Protein AF-A0A530BSU5-F1 (afdb_monomer_lite)

Secondary structure (DSSP, 8-state):
-PPP--------HHHH-SHHHHHHHHHS-HHHHHHHHHHHHHHTTTTTTHHHHHHHHHHHHHHHHHHHHHHHSS-HHHHHHHHS-HHHHHHHHHHHHHHHHHHHHHHHHHHHHHHHHHH-S-HHHHHHHHHHHHHHHHHHS-HHHHHHHHHHHGGGGHHHHHHHHHS---HHHHHHHHHS-----SHHHHHHHHHHHHHHT-HHHHHHHHHHHHHHHHHTTPPPTTT-HHHHHHHHHHHHHHHHHHHHHHHHHHHHHHHHHIIIIITTT-----SHHHHHHHHHHHHHHHHHHHHHHHHHHHHHHHHHHHHHHHHT-

Radius of gyration: 20.52 Å; chains: 1; bounding box: 75×43×51 Å

Sequence (317 aa):
MLPGDSPRRRTSFLRTLGPGLITGAADDDPSGIATYSQVGAQFGYTLCWTIPFSYPLLVVIQGISAGIGAVTGQGIAQNMRRHYPPWVMRFAVLLLLVANFINIGADLAAMGAALRLLVGGSQFLYAAAFGLLCAGLEIFMAYKRYVTILKWLTLSLFAYVAVVLAVDVPWVAALRGALIPQFALDRDHAMALVAVLGTTISPYLFFWQAGEEVEELHRRHLARLSTHPRTAGAELARIRTDTLFGMAFSHLIALFIIIATAATLHANGTMQIETSAQAAEALRPIAGEFTFAVFAAGIIGTGMLAVPVLAGSAAYA

Foldseek 3Di:
DDDDDDPPPPPPPVNLQDLQQLLLLLLPAQLLLLLLLLCLQAVNLQQLQLLVVCLVVQLVLLLVLLLCLQQVLAFPLVVCVVPHDVVVSVVLLVVLLVVLVVSLQQLLLQLLLLVCVVPNDDSVVSSVVLVVVLVVCLVPPDPVVLVVLLVVLSVLLCLLVVLLVLFPFPVVSNVCSRNPNDDDPDPVSVVSSCSNSCSLNPPLSSRLSSVRSSVVCVVVVHDRCNVPVVCNVVVSVSSSVNNSVSSVSSSVSSSSSSRSSSRQNNVVVNNDDDGQSVSLVSCCVVPHPVSSNSSSSSSNSSSSSNSVSSVVSSVSD

pLDDT: mean 78.94, std 12.53, range [31.97, 92.88]

Structure (mmCIF, N/CA/C/O backbone):
data_AF-A0A530BSU5-F1
#
_entry.id   AF-A0A530BSU5-F1
#
loop_
_atom_site.group_PDB
_atom_site.id
_atom_site.type_symbol
_atom_site.label_atom_id
_atom_site.label_alt_id
_atom_site.label_comp_id
_atom_site.label_asym_id
_atom_site.label_entity_id
_atom_site.label_seq_id
_atom_site.pdbx_PDB_ins_code
_atom_site.Cartn_x
_atom_site.Cartn_y
_atom_site.Cartn_z
_atom_site.occupancy
_atom_site.B_iso_or_equiv
_atom_site.auth_seq_id
_atom_site.auth_comp_id
_atom_site.auth_asym_id
_atom_site.auth_atom_id
_atom_site.pdbx_PDB_model_num
ATOM 1 N N . MET A 1 1 ? 48.751 19.767 -12.628 1.00 35.62 1 MET A N 1
ATOM 2 C CA . MET A 1 1 ? 47.651 20.518 -11.986 1.00 35.62 1 MET A CA 1
ATOM 3 C C . MET A 1 1 ? 46.352 19.806 -12.327 1.00 35.62 1 MET A C 1
ATOM 5 O O . MET A 1 1 ? 46.023 19.713 -13.500 1.00 35.62 1 MET A O 1
ATOM 9 N N . LEU A 1 2 ? 45.708 19.196 -11.330 1.00 34.03 2 LEU A N 1
ATOM 10 C CA . LEU A 1 2 ? 44.446 18.460 -11.471 1.00 34.03 2 LEU A CA 1
ATOM 11 C C . LEU A 1 2 ? 43.291 19.466 -11.642 1.00 34.03 2 LEU A C 1
ATOM 13 O O . LEU A 1 2 ? 43.238 20.416 -10.858 1.00 34.03 2 LEU A O 1
ATOM 17 N N . PRO A 1 3 ? 42.379 19.311 -12.620 1.00 38.75 3 PRO A N 1
ATOM 18 C CA 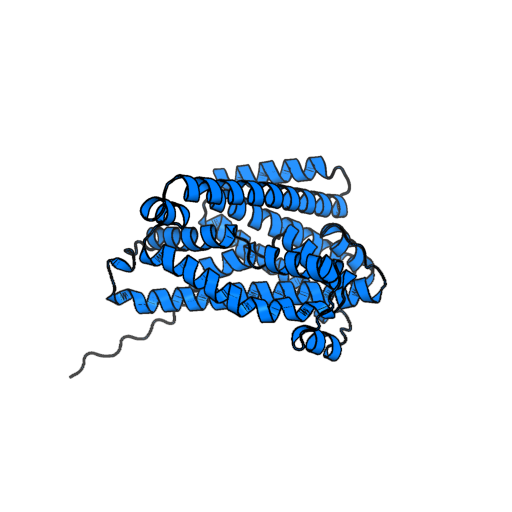. PRO A 1 3 ? 41.189 20.146 -12.692 1.00 38.75 3 PRO A CA 1
ATOM 19 C C . PRO A 1 3 ? 40.208 19.728 -11.594 1.00 38.75 3 PRO A C 1
ATOM 21 O O . PRO A 1 3 ? 39.897 18.549 -11.439 1.00 38.75 3 PRO A O 1
ATOM 24 N N . GLY A 1 4 ? 39.784 20.731 -10.827 1.00 31.97 4 GLY A N 1
ATOM 25 C CA . GLY A 1 4 ? 39.040 20.634 -9.579 1.00 31.97 4 GLY A CA 1
ATOM 26 C C . GLY A 1 4 ? 37.748 19.822 -9.617 1.00 31.97 4 GLY A C 1
ATOM 27 O O . GLY A 1 4 ? 36.977 19.856 -10.578 1.00 31.97 4 GLY A O 1
ATOM 28 N N . ASP A 1 5 ? 37.511 19.163 -8.485 1.00 36.59 5 ASP A N 1
ATOM 29 C CA . ASP A 1 5 ? 36.219 18.656 -8.048 1.00 36.59 5 ASP A CA 1
ATOM 30 C C . ASP A 1 5 ? 35.129 19.714 -8.249 1.00 36.59 5 ASP A C 1
ATOM 32 O O . ASP A 1 5 ? 35.128 20.788 -7.643 1.00 36.59 5 ASP A O 1
ATOM 36 N N . SER A 1 6 ? 34.168 19.390 -9.108 1.00 34.12 6 SER A N 1
ATOM 37 C CA . SER A 1 6 ? 32.930 20.150 -9.227 1.00 34.12 6 SER A CA 1
ATOM 38 C C . SER A 1 6 ? 32.079 19.914 -7.971 1.00 34.12 6 SER A C 1
ATOM 40 O O . SER A 1 6 ? 31.991 18.782 -7.483 1.00 34.12 6 SER A O 1
ATOM 42 N N . PRO A 1 7 ? 31.435 20.953 -7.408 1.00 35.69 7 PRO A N 1
ATOM 43 C CA . PRO A 1 7 ? 30.648 20.798 -6.196 1.00 35.69 7 PRO A CA 1
ATOM 44 C C . PRO A 1 7 ? 29.485 19.848 -6.485 1.00 35.69 7 PRO A C 1
ATOM 46 O O . PRO A 1 7 ? 28.640 20.131 -7.337 1.00 35.69 7 PRO A O 1
ATOM 49 N N . ARG A 1 8 ? 29.443 18.712 -5.773 1.00 38.09 8 ARG A N 1
ATOM 50 C CA . ARG A 1 8 ? 28.315 17.772 -5.766 1.00 38.09 8 ARG A CA 1
ATOM 51 C C . ARG A 1 8 ? 27.039 18.567 -5.506 1.00 38.09 8 ARG A C 1
ATOM 53 O O . ARG A 1 8 ? 26.751 18.943 -4.370 1.00 38.09 8 ARG A O 1
ATOM 60 N N . ARG A 1 9 ? 26.287 18.852 -6.569 1.00 37.53 9 ARG A N 1
ATOM 61 C CA . ARG A 1 9 ? 24.978 19.498 -6.506 1.00 37.53 9 ARG A CA 1
ATOM 62 C C . ARG A 1 9 ? 24.122 18.587 -5.630 1.00 37.53 9 ARG A C 1
ATOM 64 O O . ARG A 1 9 ? 23.734 17.519 -6.089 1.00 37.53 9 ARG A O 1
ATOM 71 N N . ARG A 1 10 ? 23.910 18.953 -4.356 1.00 35.81 10 ARG A N 1
ATOM 72 C CA . ARG A 1 10 ? 22.999 18.252 -3.440 1.00 35.81 10 ARG A CA 1
ATOM 73 C C . ARG A 1 10 ? 21.640 18.220 -4.130 1.00 35.81 10 ARG A C 1
ATOM 75 O O . ARG A 1 10 ? 20.900 19.201 -4.108 1.00 35.81 10 ARG A O 1
ATOM 82 N N . THR A 1 11 ? 21.347 17.132 -4.833 1.00 42.22 11 THR A N 1
ATOM 83 C CA . THR A 1 11 ? 20.023 16.867 -5.374 1.00 42.22 11 THR A CA 1
ATOM 84 C C . THR A 1 11 ? 19.110 16.818 -4.165 1.00 42.22 11 THR A C 1
ATOM 86 O O . THR A 1 11 ? 19.274 15.952 -3.308 1.00 42.22 11 THR A O 1
ATOM 89 N N . SER A 1 12 ? 18.246 17.827 -4.037 1.00 41.97 12 SER A N 1
ATOM 90 C CA . SER A 1 12 ? 17.266 17.913 -2.957 1.00 41.97 12 SER A CA 1
ATOM 91 C C . SER A 1 12 ? 16.593 16.551 -2.807 1.00 41.97 12 SER A C 1
ATOM 93 O O . SER A 1 12 ? 16.083 16.026 -3.792 1.00 41.97 12 SER A O 1
ATOM 95 N N . PHE A 1 13 ? 16.629 15.979 -1.604 1.00 46.53 13 PHE A N 1
ATOM 96 C CA . PHE A 1 13 ? 16.035 14.682 -1.261 1.00 46.53 13 PHE A CA 1
ATOM 97 C C . PHE A 1 13 ? 14.592 14.546 -1.795 1.00 46.53 13 PHE A C 1
ATOM 99 O O . PHE A 1 13 ? 14.196 13.501 -2.299 1.00 46.53 13 PHE A O 1
ATOM 106 N N . LEU A 1 14 ? 13.859 15.664 -1.834 1.00 45.34 14 LEU A N 1
ATOM 107 C CA . LEU A 1 14 ? 12.501 15.795 -2.374 1.00 45.34 14 LEU A CA 1
ATOM 108 C C . LEU A 1 14 ? 12.378 15.618 -3.901 1.00 45.34 14 LEU A C 1
ATOM 110 O O . LEU A 1 14 ? 11.293 15.323 -4.393 1.00 45.34 14 LEU A O 1
ATOM 114 N N . ARG A 1 15 ? 13.458 15.820 -4.669 1.00 48.88 15 ARG A N 1
ATOM 115 C CA . ARG A 1 15 ? 13.510 15.546 -6.121 1.00 48.88 15 ARG A CA 1
ATOM 116 C C . ARG A 1 15 ? 13.849 14.091 -6.436 1.00 48.88 15 ARG A C 1
ATOM 118 O O . ARG A 1 15 ? 13.606 13.661 -7.558 1.00 48.88 15 ARG A O 1
ATOM 125 N N . THR A 1 16 ? 14.430 13.371 -5.480 1.00 52.19 16 THR A N 1
ATOM 126 C CA . THR A 1 16 ? 14.773 11.951 -5.615 1.00 52.19 16 THR A CA 1
ATOM 127 C C . THR A 1 16 ? 13.568 11.052 -5.326 1.00 52.19 16 THR A C 1
ATOM 129 O O . THR A 1 16 ? 13.524 9.947 -5.852 1.00 52.19 16 THR A O 1
ATOM 132 N N . LEU A 1 17 ? 12.598 11.557 -4.550 1.00 57.00 17 LEU A N 1
ATOM 133 C CA . LEU A 1 17 ? 11.324 10.909 -4.226 1.00 57.00 17 LEU A CA 1
ATOM 134 C C . LEU A 1 17 ? 10.308 11.065 -5.369 1.00 57.00 17 LEU A C 1
ATOM 136 O O . LEU A 1 17 ? 9.752 12.156 -5.590 1.00 57.00 17 LEU A O 1
ATOM 140 N N . GLY A 1 18 ? 10.075 9.980 -6.098 1.00 64.88 18 GLY A N 1
ATOM 141 C CA . GLY A 1 18 ? 9.251 9.963 -7.302 1.00 64.88 18 GLY A CA 1
ATOM 142 C C . GLY A 1 18 ? 8.404 8.691 -7.381 1.00 64.88 18 GLY A C 1
ATOM 143 O O . GLY A 1 18 ? 7.494 8.567 -6.561 1.00 64.88 18 GLY A O 1
ATOM 144 N N . PRO A 1 19 ? 8.669 7.790 -8.341 1.00 65.56 19 PRO A N 1
ATOM 145 C CA . PRO A 1 19 ? 7.890 6.570 -8.562 1.00 65.56 19 PRO A CA 1
ATOM 146 C C . PRO A 1 19 ? 7.652 5.723 -7.309 1.00 65.56 19 PRO A C 1
ATOM 148 O O . PRO A 1 19 ? 6.514 5.400 -6.996 1.00 65.56 19 PRO A O 1
ATOM 151 N N . GLY A 1 20 ? 8.698 5.423 -6.534 1.00 64.19 20 GLY A N 1
ATOM 152 C CA . GLY A 1 20 ? 8.600 4.539 -5.370 1.00 64.19 20 GLY A CA 1
ATOM 153 C C . GLY A 1 20 ? 7.693 5.084 -4.267 1.00 64.19 20 GLY A C 1
ATOM 154 O O . GLY A 1 20 ? 6.944 4.323 -3.659 1.00 64.19 20 GLY A O 1
ATOM 155 N N . LEU A 1 21 ? 7.713 6.400 -4.032 1.00 71.06 21 LEU A N 1
ATOM 156 C CA . LEU A 1 21 ? 6.813 7.041 -3.070 1.00 71.06 21 LEU A CA 1
ATOM 157 C C . LEU A 1 21 ? 5.355 7.028 -3.549 1.00 71.06 21 LEU A C 1
ATOM 159 O O . LEU A 1 21 ? 4.460 6.861 -2.729 1.00 71.06 21 LEU A O 1
ATOM 163 N N . ILE A 1 22 ? 5.115 7.217 -4.851 1.00 70.25 22 ILE A N 1
ATOM 164 C CA . ILE A 1 22 ? 3.763 7.172 -5.434 1.00 70.25 22 ILE A CA 1
ATOM 165 C C . ILE A 1 22 ? 3.213 5.747 -5.362 1.00 70.25 22 ILE A C 1
ATOM 167 O O . ILE A 1 22 ? 2.066 5.560 -4.979 1.00 70.25 22 ILE A O 1
ATOM 171 N N . THR A 1 23 ? 4.040 4.751 -5.671 1.00 68.75 23 THR A N 1
ATOM 172 C CA . THR A 1 23 ? 3.667 3.338 -5.579 1.00 68.75 23 THR A CA 1
ATOM 173 C C . THR A 1 23 ? 3.381 2.926 -4.141 1.00 68.75 23 THR A C 1
ATOM 175 O O . THR A 1 23 ? 2.354 2.309 -3.905 1.00 68.75 23 THR A O 1
ATOM 178 N N . GLY A 1 24 ? 4.219 3.315 -3.172 1.00 69.81 24 GLY A N 1
ATOM 179 C CA . GLY A 1 24 ? 3.935 3.051 -1.755 1.00 69.81 24 GLY A CA 1
ATOM 180 C C . GLY A 1 24 ? 2.659 3.754 -1.282 1.00 69.81 24 GLY A C 1
ATOM 181 O O . GLY A 1 24 ? 1.823 3.166 -0.621 1.00 69.81 24 GLY A O 1
ATOM 182 N N . ALA A 1 25 ? 2.445 5.000 -1.694 1.00 68.69 25 ALA A N 1
ATOM 183 C CA . ALA A 1 25 ? 1.202 5.712 -1.414 1.00 68.69 25 ALA A CA 1
ATOM 184 C C . ALA A 1 25 ? -0.054 5.055 -2.010 1.00 68.69 25 ALA A C 1
ATOM 186 O O . ALA A 1 25 ? -1.134 5.192 -1.444 1.00 68.69 25 ALA A O 1
ATOM 187 N N . ALA A 1 26 ? 0.081 4.408 -3.168 1.00 67.56 26 ALA A N 1
ATOM 188 C CA . ALA A 1 26 ? -0.999 3.693 -3.839 1.00 67.56 26 ALA A CA 1
ATOM 189 C C . ALA A 1 26 ? -1.223 2.275 -3.293 1.00 67.56 26 ALA A C 1
ATOM 191 O O . ALA A 1 26 ? -2.216 1.659 -3.666 1.00 67.56 26 ALA A O 1
ATOM 192 N N . ASP A 1 27 ? -0.309 1.760 -2.466 1.00 74.31 27 ASP A N 1
ATOM 193 C CA . ASP A 1 27 ? -0.465 0.499 -1.726 1.00 74.31 27 ASP A CA 1
ATOM 194 C C . ASP A 1 27 ? -1.390 0.676 -0.504 1.00 74.31 27 ASP A C 1
ATOM 196 O O . ASP A 1 27 ? -2.070 -0.254 -0.087 1.00 74.31 27 ASP A O 1
ATOM 200 N N . ASP A 1 28 ? -1.488 1.899 0.034 1.00 75.44 28 ASP A N 1
ATOM 201 C CA . ASP A 1 28 ? -2.425 2.268 1.106 1.00 75.44 28 ASP A CA 1
ATOM 202 C C . ASP A 1 28 ? -3.782 2.751 0.550 1.00 75.44 28 ASP A C 1
ATOM 204 O O . ASP A 1 28 ? -4.300 3.812 0.922 1.00 75.44 28 ASP A O 1
ATOM 208 N N . ASP A 1 29 ? -4.355 1.987 -0.379 1.00 80.31 29 ASP A N 1
ATOM 209 C CA . ASP A 1 29 ? -5.685 2.233 -0.935 1.00 80.31 29 ASP A CA 1
ATOM 210 C C . ASP A 1 29 ? -6.800 1.990 0.114 1.00 80.31 29 ASP A C 1
ATOM 212 O O . ASP A 1 29 ? -6.584 1.355 1.154 1.00 80.31 29 ASP A O 1
ATOM 216 N N . PRO A 1 30 ? -8.027 2.509 -0.091 1.00 81.19 30 PRO A N 1
ATOM 217 C CA . PRO A 1 30 ? -9.140 2.275 0.828 1.00 81.19 30 PRO A CA 1
ATOM 218 C C . PRO A 1 30 ? -9.406 0.797 1.135 1.00 81.19 30 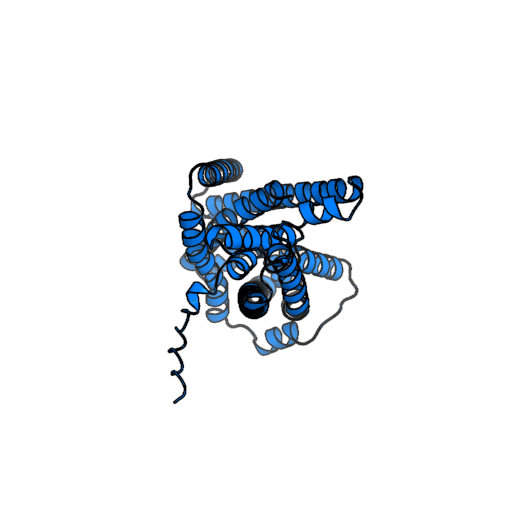PRO A C 1
ATOM 220 O O . PRO A 1 30 ? -9.808 0.480 2.263 1.00 81.19 30 PRO A O 1
ATOM 223 N N . SER A 1 31 ? -9.203 -0.087 0.153 1.00 84.94 31 SER A N 1
ATOM 224 C CA . SER A 1 31 ? -9.330 -1.535 0.318 1.00 84.94 31 SER A CA 1
ATOM 225 C C . SER A 1 31 ? -8.238 -2.121 1.233 1.00 84.94 31 SER A C 1
ATOM 227 O O . SER A 1 31 ? -8.540 -2.917 2.135 1.00 84.94 31 SER A O 1
ATOM 229 N N . GLY A 1 32 ? -6.993 -1.659 1.112 1.00 87.44 32 GLY A N 1
ATOM 230 C CA . GLY A 1 32 ? -5.888 -2.032 1.984 1.00 87.44 32 GLY A CA 1
ATOM 231 C C . GLY A 1 32 ? -6.041 -1.494 3.401 1.00 87.44 32 GLY A C 1
ATOM 232 O O . GLY A 1 32 ? -5.902 -2.246 4.369 1.00 87.44 32 GLY A O 1
ATOM 233 N N . ILE A 1 33 ? -6.473 -0.237 3.546 1.00 86.31 33 ILE A N 1
ATOM 234 C CA . ILE A 1 33 ? -6.825 0.358 4.845 1.00 86.31 33 ILE A CA 1
ATOM 235 C C . ILE A 1 33 ? -7.885 -0.488 5.562 1.00 86.31 33 ILE A C 1
ATOM 237 O O . ILE A 1 33 ? -7.771 -0.717 6.770 1.00 86.31 33 ILE A O 1
ATOM 241 N N . ALA A 1 34 ? -8.911 -0.962 4.845 1.00 87.25 34 ALA A N 1
ATOM 242 C CA . ALA A 1 34 ? -9.930 -1.840 5.417 1.00 87.25 34 ALA A CA 1
ATOM 243 C C . ALA A 1 34 ? -9.316 -3.159 5.911 1.00 87.25 34 ALA A C 1
ATOM 245 O O . ALA A 1 34 ? -9.583 -3.560 7.041 1.00 87.25 34 ALA A O 1
ATOM 246 N N . THR A 1 35 ? -8.442 -3.778 5.117 1.00 90.25 35 THR A N 1
ATOM 247 C CA . THR A 1 35 ? -7.762 -5.037 5.466 1.00 90.25 35 THR A CA 1
ATOM 248 C C . THR A 1 35 ? -6.891 -4.889 6.716 1.00 90.25 35 THR A C 1
ATOM 250 O O . THR A 1 35 ? -7.036 -5.652 7.672 1.00 90.25 35 THR A O 1
ATOM 253 N N . TYR A 1 36 ? -6.035 -3.866 6.773 1.00 91.06 36 TYR A N 1
ATOM 254 C CA . TYR A 1 36 ? -5.195 -3.598 7.945 1.00 91.06 36 TYR A CA 1
ATOM 255 C C . TYR A 1 36 ? -6.034 -3.272 9.191 1.00 91.06 36 TYR A C 1
ATOM 257 O O . TYR A 1 36 ? -5.728 -3.734 10.292 1.00 91.06 36 TYR A O 1
ATOM 265 N N . SER A 1 37 ? -7.134 -2.534 9.021 1.00 88.88 37 SER A N 1
ATOM 266 C CA . SER A 1 37 ? -8.053 -2.204 10.116 1.00 88.88 37 SER A CA 1
ATOM 267 C C . SER A 1 37 ? -8.782 -3.434 10.662 1.00 88.88 37 SER A C 1
ATOM 269 O O . SER A 1 37 ? -8.934 -3.577 11.874 1.00 88.88 37 SER A O 1
ATOM 271 N N . GLN A 1 38 ? -9.213 -4.339 9.781 1.00 89.56 38 GLN A N 1
ATOM 272 C CA . GLN A 1 38 ? -9.831 -5.613 10.153 1.00 89.56 38 GLN A CA 1
ATOM 273 C C . GLN A 1 38 ? -8.870 -6.483 10.951 1.00 89.56 38 GLN A C 1
ATOM 275 O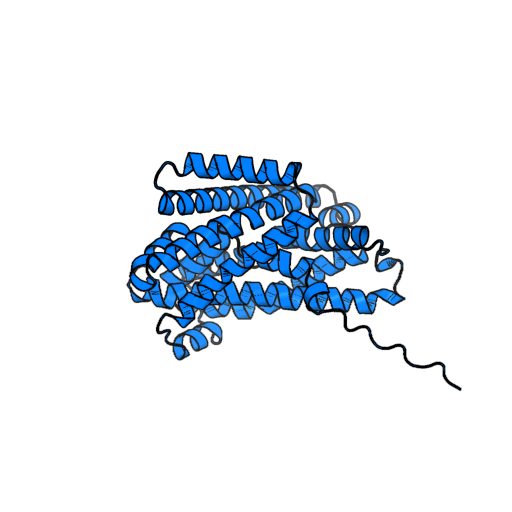 O . GLN A 1 38 ? -9.240 -7.030 11.988 1.00 89.56 38 GLN A O 1
ATOM 280 N N . VAL A 1 39 ? -7.623 -6.566 10.492 1.00 91.19 39 VAL A N 1
ATOM 281 C CA . VAL A 1 39 ? -6.576 -7.351 11.143 1.00 91.19 39 VAL A CA 1
ATOM 282 C C . VAL A 1 39 ? -6.299 -6.831 12.551 1.00 91.19 39 VAL A C 1
ATOM 284 O O . VAL A 1 39 ? -6.299 -7.619 13.496 1.00 91.19 39 VAL A O 1
ATOM 287 N N . GLY A 1 40 ? -6.129 -5.517 12.716 1.00 88.94 40 GLY A N 1
ATOM 288 C CA . GLY A 1 40 ? -5.909 -4.923 14.035 1.00 88.94 40 GLY A CA 1
ATOM 289 C C . GLY A 1 40 ? -7.118 -5.061 14.961 1.00 88.94 40 GLY A C 1
ATOM 290 O O . GLY A 1 40 ? -6.953 -5.342 16.146 1.00 88.94 40 GLY A O 1
ATOM 291 N N . ALA A 1 41 ? -8.339 -4.953 14.436 1.00 88.62 41 ALA A N 1
ATOM 292 C CA . ALA A 1 41 ? -9.556 -5.107 15.228 1.00 88.62 41 ALA A CA 1
ATOM 293 C C . ALA A 1 41 ? -9.835 -6.555 15.666 1.00 88.62 41 ALA A C 1
ATOM 295 O O . ALA A 1 41 ? -10.232 -6.788 16.808 1.00 88.62 41 ALA A O 1
ATOM 296 N N . GLN A 1 42 ? -9.616 -7.538 14.790 1.00 89.88 42 GLN A N 1
ATOM 297 C CA . GLN A 1 42 ? -9.891 -8.951 15.077 1.00 89.88 42 GLN A CA 1
ATOM 298 C C . GLN A 1 42 ? -8.779 -9.602 15.898 1.00 89.88 42 GLN A C 1
ATOM 300 O O . GLN A 1 42 ? -9.051 -10.283 16.885 1.00 89.88 42 GLN A O 1
ATOM 305 N N . PHE A 1 43 ? -7.524 -9.366 15.519 1.00 89.25 43 PHE A N 1
ATOM 306 C CA . PHE A 1 43 ? -6.370 -10.097 16.046 1.00 89.25 43 PHE A CA 1
ATOM 307 C C . PHE A 1 43 ? -5.509 -9.254 16.999 1.00 89.25 43 PHE A C 1
ATOM 309 O O . PHE A 1 43 ? -4.504 -9.737 17.537 1.00 89.25 43 PHE A O 1
ATOM 316 N N . GLY A 1 44 ? -5.875 -7.991 17.229 1.00 88.88 44 GLY A N 1
ATOM 317 C CA . GLY A 1 44 ? -5.100 -7.081 18.060 1.00 88.88 44 GLY A CA 1
ATOM 318 C C . GLY A 1 44 ? -3.681 -6.918 17.512 1.00 88.88 44 GLY A C 1
ATOM 319 O O . GLY A 1 44 ? -3.467 -6.715 16.319 1.00 88.88 44 GLY A O 1
ATOM 320 N N . TYR A 1 45 ? -2.681 -7.059 18.383 1.00 89.62 45 TYR A N 1
ATOM 321 C CA . TYR A 1 45 ? -1.271 -6.923 17.997 1.00 89.62 45 TYR A CA 1
ATOM 322 C C . TYR A 1 45 ? -0.642 -8.200 17.417 1.00 89.62 45 TYR A C 1
ATOM 324 O O . TYR A 1 45 ? 0.517 -8.169 17.008 1.00 89.62 45 TYR A O 1
ATOM 332 N N . THR A 1 46 ? -1.349 -9.334 17.401 1.00 88.69 46 THR A N 1
ATOM 333 C CA . THR A 1 46 ? -0.730 -10.642 17.099 1.00 88.69 46 THR A CA 1
ATOM 334 C C . THR A 1 46 ? -0.264 -10.791 15.652 1.00 88.69 46 THR A C 1
ATOM 336 O O . THR A 1 46 ? 0.697 -11.515 15.412 1.00 88.69 46 THR A O 1
ATOM 339 N N . LEU A 1 47 ? -0.883 -10.084 14.701 1.00 89.06 47 LEU A N 1
ATOM 340 C CA . LEU A 1 47 ? -0.502 -10.094 13.283 1.00 89.06 47 LEU A CA 1
ATOM 341 C C . LEU A 1 47 ? 0.342 -8.881 12.865 1.00 89.06 47 LEU A C 1
ATOM 343 O O . LEU A 1 47 ? 0.723 -8.783 11.699 1.00 89.06 47 LEU A O 1
ATOM 347 N N . CYS A 1 48 ? 0.715 -7.992 13.795 1.00 89.19 48 CYS A N 1
ATOM 348 C CA . CYS A 1 48 ? 1.545 -6.824 13.480 1.00 89.19 48 CYS A CA 1
ATOM 349 C C . CYS A 1 48 ? 2.897 -7.204 12.867 1.00 89.19 48 CYS A C 1
ATOM 351 O O . CYS A 1 48 ? 3.436 -6.426 12.088 1.00 89.19 48 CYS A O 1
ATOM 353 N N . TRP A 1 49 ? 3.448 -8.380 13.192 1.00 91.38 49 TRP A N 1
ATOM 354 C CA . TRP A 1 49 ? 4.741 -8.839 12.675 1.00 91.38 49 TRP A CA 1
ATOM 355 C C . TRP A 1 49 ? 4.738 -9.078 11.167 1.00 91.38 49 TRP A C 1
ATOM 357 O O . TRP A 1 49 ? 5.785 -9.006 10.530 1.00 91.38 49 TRP A O 1
ATOM 367 N N . THR A 1 50 ? 3.576 -9.315 10.565 1.00 91.12 50 THR A N 1
ATOM 368 C CA . THR A 1 50 ? 3.471 -9.580 9.125 1.00 91.12 50 THR A CA 1
ATOM 369 C C . THR A 1 50 ? 3.947 -8.389 8.286 1.00 91.12 50 THR A C 1
ATOM 371 O O . THR A 1 50 ? 4.579 -8.576 7.246 1.00 91.12 50 THR A O 1
ATOM 374 N N . ILE A 1 51 ? 3.752 -7.163 8.779 1.00 91.38 51 ILE A N 1
ATOM 375 C CA . ILE A 1 51 ? 4.186 -5.920 8.136 1.00 91.38 51 ILE A CA 1
ATOM 376 C C . ILE A 1 51 ? 5.727 -5.807 8.097 1.00 91.38 51 ILE A C 1
ATOM 378 O O . ILE A 1 51 ? 6.295 -5.887 7.007 1.00 91.38 51 ILE A O 1
ATOM 382 N N . PRO A 1 52 ? 6.476 -5.717 9.216 1.00 90.38 52 PRO A N 1
ATOM 383 C CA . PRO A 1 52 ? 7.935 -5.604 9.164 1.00 90.38 52 PRO A CA 1
ATOM 384 C C . PRO A 1 52 ? 8.619 -6.815 8.512 1.00 90.38 52 PRO A C 1
ATOM 386 O O . PRO A 1 52 ? 9.688 -6.654 7.925 1.00 90.38 52 PRO A O 1
ATOM 389 N N . PHE A 1 53 ? 8.019 -8.011 8.561 1.00 90.50 53 PHE A N 1
ATOM 390 C CA . PHE A 1 53 ? 8.561 -9.193 7.882 1.00 90.50 53 PHE A CA 1
ATOM 391 C C . PHE A 1 53 ? 8.306 -9.202 6.368 1.00 90.50 53 PHE A C 1
ATOM 393 O O . PHE A 1 53 ? 9.135 -9.724 5.622 1.00 90.50 53 PHE A O 1
ATOM 400 N N . SER A 1 54 ? 7.200 -8.625 5.891 1.00 90.56 54 SER A N 1
ATOM 401 C CA . SER A 1 54 ? 6.925 -8.490 4.453 1.00 90.56 54 SER A CA 1
ATOM 402 C C . SER A 1 54 ? 7.669 -7.316 3.811 1.00 90.56 54 SER A C 1
ATOM 404 O O . SER A 1 54 ? 7.890 -7.328 2.602 1.00 90.56 54 SER A O 1
ATOM 406 N N . TYR A 1 55 ? 8.135 -6.341 4.597 1.00 91.19 55 TYR A N 1
ATOM 407 C CA . TYR A 1 55 ? 8.843 -5.163 4.090 1.00 91.19 55 TYR A CA 1
ATOM 408 C C . TYR A 1 55 ? 10.065 -5.486 3.201 1.00 91.19 55 TYR A C 1
ATOM 410 O O . TYR A 1 55 ? 10.127 -4.981 2.076 1.00 91.19 55 TYR A O 1
ATOM 418 N N . PRO A 1 56 ? 11.025 -6.350 3.604 1.00 91.38 56 PRO A N 1
ATOM 419 C CA . PRO A 1 56 ? 12.149 -6.705 2.738 1.00 91.38 56 PRO A CA 1
ATOM 420 C C . PRO A 1 56 ? 11.698 -7.357 1.429 1.00 91.38 56 PRO A C 1
ATOM 422 O O . PRO A 1 56 ? 12.291 -7.108 0.380 1.00 91.38 56 PRO A O 1
ATOM 425 N N . LEU A 1 57 ? 10.641 -8.173 1.485 1.00 90.38 57 LEU A N 1
ATOM 426 C CA . LEU A 1 57 ? 10.083 -8.843 0.317 1.00 90.38 57 LEU A CA 1
ATOM 427 C C . LEU A 1 57 ? 9.488 -7.822 -0.659 1.00 90.38 57 LEU A C 1
ATOM 429 O O . LEU A 1 57 ? 9.815 -7.865 -1.846 1.00 90.38 57 LEU A O 1
ATOM 433 N N . LEU A 1 58 ? 8.707 -6.860 -0.158 1.00 89.25 58 LEU A N 1
ATOM 434 C CA . LEU A 1 58 ? 8.141 -5.794 -0.980 1.00 89.25 58 LEU A CA 1
ATOM 435 C C . LEU A 1 58 ? 9.243 -4.938 -1.617 1.00 89.25 58 LEU A C 1
ATOM 437 O O . LEU A 1 58 ? 9.247 -4.752 -2.832 1.00 89.25 58 LEU A O 1
ATOM 441 N N . VAL A 1 59 ? 10.235 -4.487 -0.840 1.00 90.38 59 VAL A N 1
ATOM 442 C CA . VAL A 1 59 ? 11.357 -3.681 -1.358 1.00 90.38 59 VAL A CA 1
ATOM 443 C C . VAL A 1 59 ? 12.111 -4.410 -2.470 1.00 90.38 59 VAL A C 1
ATOM 445 O O . VAL A 1 59 ? 12.472 -3.797 -3.477 1.00 90.38 59 VAL A O 1
ATOM 448 N N . VAL A 1 60 ? 12.351 -5.713 -2.312 1.00 91.25 60 VAL A N 1
ATOM 449 C CA . VAL A 1 60 ? 13.046 -6.516 -3.325 1.00 91.25 60 VAL A CA 1
ATOM 450 C C . VAL A 1 60 ? 12.199 -6.654 -4.586 1.00 91.25 60 VAL A C 1
ATOM 452 O O . VAL A 1 60 ? 12.703 -6.384 -5.675 1.00 91.25 60 VAL A O 1
ATOM 455 N N . ILE A 1 61 ? 10.923 -7.027 -4.464 1.00 90.81 61 ILE A N 1
ATOM 456 C CA . ILE A 1 61 ? 10.039 -7.224 -5.622 1.00 90.81 61 ILE A CA 1
ATOM 457 C C . ILE A 1 61 ? 9.840 -5.912 -6.388 1.00 90.81 61 ILE A C 1
ATOM 459 O O . ILE A 1 61 ? 9.948 -5.885 -7.618 1.00 90.81 61 ILE A O 1
ATOM 463 N N . GLN A 1 62 ? 9.621 -4.808 -5.676 1.00 89.56 62 GLN A N 1
ATOM 464 C CA . GLN A 1 62 ? 9.450 -3.493 -6.288 1.00 89.56 62 GLN A CA 1
ATOM 465 C C . GLN A 1 62 ? 10.755 -2.986 -6.900 1.00 89.56 62 GLN A C 1
ATOM 467 O O . GLN A 1 62 ? 10.754 -2.460 -8.010 1.00 89.56 62 GLN A O 1
ATOM 472 N N . GLY A 1 63 ? 11.893 -3.227 -6.243 1.00 88.94 63 GLY A N 1
ATOM 473 C CA . GLY A 1 63 ? 13.209 -2.890 -6.780 1.00 88.94 63 GLY A CA 1
ATOM 474 C C . GLY A 1 63 ? 13.534 -3.660 -8.063 1.00 88.94 63 GLY A C 1
ATOM 475 O O . GLY A 1 63 ? 14.094 -3.087 -8.999 1.00 88.94 63 GLY A O 1
ATOM 476 N N . ILE A 1 64 ? 13.148 -4.937 -8.141 1.00 91.06 64 ILE A N 1
ATOM 477 C CA . ILE A 1 64 ? 13.275 -5.751 -9.359 1.00 91.06 64 ILE A CA 1
ATOM 478 C C . ILE A 1 64 ? 12.349 -5.216 -10.456 1.00 91.06 64 ILE A C 1
ATOM 480 O O . ILE A 1 64 ? 12.807 -5.014 -11.579 1.00 91.06 64 ILE A O 1
ATOM 484 N N . SER A 1 65 ? 11.084 -4.935 -10.136 1.00 90.25 65 SER A N 1
ATOM 485 C CA . SER A 1 65 ? 10.094 -4.415 -11.093 1.00 90.25 65 SER A CA 1
ATOM 486 C C . SER A 1 65 ? 10.530 -3.072 -11.686 1.00 90.25 65 SER A C 1
ATOM 488 O O . SER A 1 65 ? 10.573 -2.908 -12.908 1.00 90.25 65 SER A O 1
ATOM 490 N N . ALA A 1 66 ? 10.977 -2.151 -10.830 1.00 87.25 66 ALA A N 1
ATOM 491 C CA . ALA A 1 66 ? 11.555 -0.870 -11.222 1.00 87.25 66 ALA A CA 1
ATOM 492 C C . ALA A 1 66 ? 12.813 -1.050 -12.090 1.00 87.25 66 ALA A C 1
ATOM 494 O O . ALA A 1 66 ? 12.980 -0.396 -13.121 1.00 87.25 66 ALA A O 1
ATOM 495 N N . GLY A 1 67 ? 13.691 -1.985 -11.709 1.00 87.25 67 GLY A N 1
ATOM 496 C CA . GLY A 1 67 ? 14.893 -2.327 -12.465 1.00 87.25 67 GLY A CA 1
ATOM 497 C C . GLY A 1 67 ? 14.585 -2.858 -13.867 1.00 87.25 67 GLY A C 1
ATOM 498 O O . GLY A 1 67 ? 15.237 -2.449 -14.827 1.00 87.25 67 GLY A O 1
ATOM 499 N N . ILE A 1 68 ? 13.568 -3.714 -14.014 1.00 88.81 68 ILE A N 1
ATOM 500 C CA . ILE A 1 68 ? 13.108 -4.209 -15.319 1.00 88.81 68 ILE A CA 1
ATOM 501 C C . ILE A 1 68 ? 12.659 -3.033 -16.191 1.00 88.81 68 ILE A C 1
ATOM 503 O O . ILE A 1 68 ? 13.147 -2.908 -17.318 1.00 88.81 68 ILE A O 1
ATOM 507 N N . GLY A 1 69 ? 11.805 -2.148 -15.667 1.00 86.69 69 GLY A N 1
ATOM 508 C CA . GLY A 1 69 ? 11.343 -0.952 -16.379 1.00 86.69 69 GLY A CA 1
ATOM 509 C C . GLY A 1 69 ? 12.503 -0.068 -16.841 1.00 86.69 69 GLY A C 1
ATOM 510 O O . GLY A 1 69 ? 12.643 0.225 -18.031 1.00 86.69 69 GLY A O 1
ATOM 511 N N . ALA A 1 70 ? 13.418 0.259 -15.928 1.00 85.81 70 ALA A N 1
ATOM 512 C CA . ALA A 1 70 ? 14.519 1.174 -16.205 1.00 85.81 70 ALA A CA 1
ATOM 513 C C . ALA A 1 70 ? 15.603 0.588 -17.143 1.00 85.81 70 ALA A C 1
ATOM 515 O O . ALA A 1 70 ? 16.222 1.305 -17.940 1.00 85.81 70 ALA A O 1
ATOM 516 N N . VAL A 1 71 ? 15.862 -0.723 -17.076 1.00 86.94 71 VAL A N 1
ATOM 517 C CA . VAL A 1 71 ? 16.876 -1.387 -17.917 1.00 86.94 71 VAL A CA 1
ATOM 518 C C . VAL A 1 71 ? 16.346 -1.673 -19.315 1.00 86.94 71 VAL A C 1
ATOM 520 O O . VAL A 1 71 ? 17.045 -1.425 -20.307 1.00 86.94 71 VAL A O 1
ATOM 523 N N . THR A 1 72 ? 15.123 -2.191 -19.407 1.00 84.94 72 THR A N 1
ATOM 524 C CA . THR A 1 72 ? 14.531 -2.611 -20.684 1.00 84.94 72 THR A CA 1
ATOM 525 C C . THR A 1 72 ? 13.886 -1.448 -21.437 1.00 84.94 72 THR A C 1
ATOM 527 O O . THR A 1 72 ? 13.805 -1.496 -22.668 1.00 84.94 72 THR A O 1
ATOM 530 N N . GLY A 1 73 ? 13.481 -0.391 -20.723 1.00 83.25 73 GLY A N 1
ATOM 531 C CA . GLY A 1 73 ? 12.662 0.697 -21.256 1.00 83.25 73 GLY A CA 1
ATOM 532 C C . GLY A 1 73 ? 11.233 0.254 -21.573 1.00 83.25 73 GLY A C 1
ATOM 533 O O . GLY A 1 73 ? 10.590 0.862 -22.423 1.00 83.25 73 GLY A O 1
ATOM 534 N N . GLN A 1 74 ? 10.774 -0.850 -20.974 1.00 86.06 74 GLN A N 1
ATOM 535 C CA . GLN A 1 74 ? 9.480 -1.472 -21.240 1.00 86.06 74 GLN A CA 1
ATOM 536 C C . GLN A 1 74 ? 8.831 -1.991 -19.957 1.00 86.06 74 GLN A C 1
ATOM 538 O O . GLN A 1 74 ? 9.521 -2.465 -19.055 1.00 86.06 74 GLN A O 1
ATOM 543 N N . GLY A 1 75 ? 7.498 -1.950 -19.902 1.00 86.25 75 GLY A N 1
ATOM 544 C CA . GLY A 1 75 ? 6.724 -2.518 -18.797 1.00 86.25 75 GLY A CA 1
ATOM 545 C C . GLY A 1 75 ? 6.814 -4.049 -18.722 1.00 86.25 75 GLY A C 1
ATOM 546 O O . GLY A 1 75 ? 7.333 -4.718 -19.626 1.00 86.25 75 GLY A O 1
ATOM 547 N N . ILE A 1 76 ? 6.285 -4.627 -17.640 1.00 86.62 76 ILE A N 1
ATOM 548 C CA . ILE A 1 76 ? 6.348 -6.078 -17.388 1.00 86.62 76 ILE A CA 1
ATOM 549 C C . ILE A 1 76 ? 5.633 -6.870 -18.487 1.00 86.62 76 ILE A C 1
ATOM 551 O O . ILE A 1 76 ? 6.224 -7.799 -19.036 1.00 86.62 76 ILE A O 1
ATOM 555 N N . ALA A 1 77 ? 4.416 -6.483 -18.882 1.00 85.31 77 ALA A N 1
ATOM 556 C CA . ALA A 1 77 ? 3.657 -7.207 -19.905 1.00 85.31 77 ALA A CA 1
ATOM 557 C C . ALA A 1 77 ? 4.375 -7.245 -21.263 1.00 85.31 77 ALA A C 1
ATOM 559 O O . ALA A 1 77 ? 4.451 -8.286 -21.922 1.00 85.31 77 ALA A O 1
ATOM 560 N N . GLN A 1 78 ? 4.986 -6.128 -21.661 1.00 85.56 78 GLN A N 1
ATOM 561 C CA . GLN A 1 78 ? 5.727 -6.043 -22.915 1.00 85.56 78 GLN A CA 1
ATOM 562 C C . GLN A 1 78 ? 6.997 -6.909 -22.889 1.00 85.56 78 GLN A C 1
ATOM 564 O O . GLN A 1 78 ? 7.323 -7.565 -23.883 1.00 85.56 78 GLN A O 1
ATOM 569 N N . ASN A 1 79 ? 7.676 -6.982 -21.740 1.00 87.75 79 ASN A N 1
ATOM 570 C CA . ASN A 1 79 ? 8.783 -7.914 -21.535 1.00 87.75 79 ASN A CA 1
ATOM 571 C C . ASN A 1 79 ? 8.317 -9.376 -21.534 1.00 87.75 79 ASN A C 1
ATOM 573 O O . ASN A 1 79 ? 8.992 -10.222 -22.127 1.00 87.75 79 ASN A O 1
ATOM 577 N N . MET A 1 80 ? 7.154 -9.677 -20.947 1.00 87.50 80 MET A N 1
ATOM 578 C CA . MET A 1 80 ? 6.568 -11.018 -20.981 1.00 87.50 80 MET A CA 1
ATOM 579 C C . MET A 1 80 ? 6.258 -11.453 -22.411 1.00 87.50 80 MET A C 1
ATOM 581 O O . MET A 1 80 ? 6.635 -12.551 -22.805 1.00 87.50 80 MET A O 1
ATOM 585 N N . ARG A 1 81 ? 5.672 -10.571 -23.229 1.00 87.75 81 ARG A N 1
ATOM 586 C CA . ARG A 1 81 ? 5.393 -10.832 -24.650 1.00 87.75 81 ARG A CA 1
ATOM 587 C C . ARG A 1 81 ? 6.634 -11.235 -25.451 1.00 87.75 81 ARG A C 1
ATOM 589 O O . ARG A 1 81 ? 6.516 -11.954 -26.438 1.00 87.75 81 ARG A O 1
ATOM 596 N N . ARG A 1 82 ? 7.810 -10.725 -25.074 1.00 87.94 82 ARG A N 1
ATOM 597 C CA . ARG A 1 82 ? 9.081 -10.997 -25.764 1.00 87.94 82 ARG A CA 1
ATOM 598 C C . ARG A 1 82 ? 9.703 -12.338 -25.387 1.00 87.94 82 ARG A C 1
ATOM 600 O O . ARG A 1 82 ? 10.365 -12.931 -26.230 1.00 87.94 82 ARG A O 1
ATOM 607 N N . HIS A 1 83 ? 9.518 -12.786 -24.147 1.00 90.00 83 HIS A N 1
ATOM 608 C CA . HIS A 1 83 ? 10.232 -13.946 -23.598 1.00 90.00 83 HIS A CA 1
ATOM 609 C C . HIS A 1 83 ? 9.333 -15.163 -23.348 1.00 90.00 83 HIS A C 1
ATOM 611 O O . HIS A 1 83 ? 9.842 -16.270 -23.201 1.00 90.00 83 HIS A O 1
ATOM 617 N N . TYR A 1 84 ? 8.013 -14.978 -23.316 1.00 91.06 84 TYR A N 1
ATOM 618 C CA . TYR A 1 84 ? 7.040 -16.023 -23.015 1.00 91.06 84 TYR A CA 1
ATOM 619 C C . TYR A 1 84 ? 6.020 -16.185 -24.142 1.00 91.06 84 TYR A C 1
ATOM 621 O O . TYR A 1 84 ? 5.748 -15.241 -24.890 1.00 91.06 84 TYR A O 1
ATOM 629 N N . PRO A 1 85 ? 5.407 -17.376 -24.263 1.00 92.88 85 PRO A N 1
ATOM 630 C CA . PRO A 1 85 ? 4.328 -17.578 -25.210 1.00 92.88 85 PRO A CA 1
ATOM 631 C C . PRO A 1 85 ? 3.124 -16.676 -24.872 1.00 92.88 85 PRO A C 1
ATOM 633 O O . PRO A 1 85 ? 2.836 -16.419 -23.698 1.00 92.88 85 PRO A O 1
ATOM 636 N N . PRO A 1 86 ? 2.368 -16.219 -25.887 1.00 88.50 86 PRO A N 1
ATOM 637 C CA . PRO A 1 86 ? 1.340 -15.189 -25.726 1.00 88.50 86 PRO A CA 1
ATOM 638 C C . PRO A 1 86 ? 0.193 -15.588 -24.787 1.00 88.50 86 PRO A C 1
ATOM 640 O O . PRO A 1 86 ? -0.483 -14.709 -24.259 1.00 88.50 86 PRO A O 1
ATOM 643 N N . TRP A 1 87 ? -0.035 -16.884 -24.554 1.00 91.25 87 TRP A N 1
ATOM 644 C CA . TRP A 1 87 ? -1.069 -17.353 -23.628 1.00 91.25 87 TRP A CA 1
ATOM 645 C C . TRP A 1 87 ? -0.731 -17.053 -22.159 1.00 91.25 87 TRP A C 1
ATOM 647 O O . TRP A 1 87 ? -1.631 -16.678 -21.416 1.00 91.25 87 TRP A O 1
ATOM 657 N N . VAL A 1 88 ? 0.547 -17.129 -21.757 1.00 90.81 88 VAL A N 1
ATOM 658 C CA . VAL A 1 88 ? 0.989 -16.817 -20.381 1.00 90.81 88 VAL A CA 1
ATOM 659 C C . VAL A 1 88 ? 0.778 -15.338 -20.090 1.00 90.81 88 VAL A C 1
ATOM 661 O O . VAL A 1 88 ? 0.218 -14.976 -19.061 1.00 90.81 88 VAL A O 1
ATOM 664 N N . MET A 1 89 ? 1.178 -14.483 -21.036 1.00 88.81 89 MET A N 1
ATOM 665 C CA . MET A 1 89 ? 0.961 -13.041 -20.949 1.00 88.81 89 MET A CA 1
ATOM 666 C C . MET A 1 89 ? -0.535 -12.719 -20.844 1.00 88.81 89 MET A C 1
ATOM 668 O O . MET A 1 89 ? -0.938 -12.028 -19.919 1.00 88.81 89 MET A O 1
ATOM 672 N N . ARG A 1 90 ? -1.371 -13.257 -21.745 1.00 89.75 90 ARG A N 1
ATOM 673 C CA . ARG A 1 90 ? -2.826 -13.015 -21.724 1.00 89.75 90 ARG A CA 1
ATOM 674 C C . ARG A 1 90 ? -3.472 -13.471 -20.419 1.00 89.75 90 ARG A C 1
ATOM 676 O O . ARG A 1 90 ? -4.338 -12.774 -19.910 1.00 89.75 90 ARG A O 1
ATOM 683 N N . PHE A 1 91 ? -3.050 -14.615 -19.884 1.00 91.56 91 PHE A N 1
ATOM 684 C CA . PHE A 1 91 ? -3.552 -15.118 -18.610 1.00 91.56 91 PHE A CA 1
ATOM 685 C C . PHE A 1 91 ? -3.172 -14.197 -17.442 1.00 91.56 91 PHE A C 1
ATOM 687 O O . PHE A 1 91 ? -4.037 -13.836 -16.650 1.00 91.56 91 PHE A O 1
ATOM 694 N N . ALA A 1 92 ? -1.914 -13.753 -17.372 1.00 88.62 92 ALA A N 1
ATOM 695 C CA . ALA A 1 92 ? -1.461 -12.817 -16.343 1.00 88.62 92 ALA A CA 1
ATOM 696 C C . ALA A 1 92 ? -2.184 -11.461 -16.423 1.00 88.62 92 ALA A C 1
ATOM 698 O O . ALA A 1 92 ? -2.628 -10.945 -15.401 1.00 88.62 92 ALA A O 1
ATOM 699 N N . VAL A 1 93 ? -2.360 -10.918 -17.634 1.00 88.50 93 VAL A N 1
ATOM 700 C CA . VAL A 1 93 ? -3.100 -9.664 -17.860 1.00 88.50 93 VAL A CA 1
ATOM 701 C C . VAL A 1 93 ? -4.577 -9.818 -17.490 1.00 88.50 93 VAL A C 1
ATOM 703 O O . VAL A 1 93 ? -5.141 -8.928 -16.865 1.00 88.50 93 VAL A O 1
ATOM 706 N N . LEU A 1 94 ? -5.207 -10.956 -17.807 1.00 91.06 94 LEU A N 1
ATOM 707 C CA . LEU A 1 94 ? -6.592 -11.220 -17.412 1.00 91.06 94 LEU A CA 1
ATOM 708 C C . LEU A 1 94 ? -6.749 -11.262 -15.886 1.00 91.06 94 LEU A C 1
ATOM 710 O O . LEU A 1 94 ? -7.677 -10.654 -15.359 1.00 91.06 94 LEU A O 1
ATOM 714 N N . LEU A 1 95 ? -5.844 -11.948 -15.179 1.00 89.69 95 LEU A N 1
ATOM 715 C CA . LEU A 1 95 ? -5.849 -11.986 -13.713 1.00 89.69 95 LEU A CA 1
ATOM 716 C C . LEU A 1 95 ? -5.680 -10.589 -13.112 1.00 89.69 95 LEU A C 1
ATOM 718 O O . LEU A 1 95 ? -6.424 -10.228 -12.202 1.00 89.69 95 LEU A O 1
ATOM 722 N N . LEU A 1 96 ? -4.745 -9.803 -13.650 1.00 88.25 96 LEU A N 1
ATOM 723 C CA . LEU A 1 96 ? -4.534 -8.416 -13.244 1.00 88.25 96 LEU A CA 1
ATOM 724 C C . LEU A 1 96 ? -5.801 -7.577 -13.449 1.00 88.25 96 LEU A C 1
ATOM 726 O O . LEU A 1 96 ? -6.206 -6.848 -12.552 1.00 88.25 96 LEU A O 1
ATOM 730 N N . L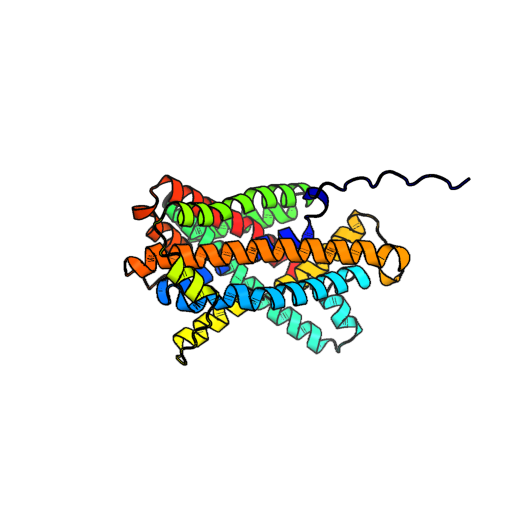EU A 1 97 ? -6.453 -7.707 -14.605 1.00 88.62 97 LEU A N 1
ATOM 731 C CA . LEU A 1 97 ? -7.648 -6.935 -14.937 1.00 88.62 97 LEU A CA 1
ATOM 732 C C . LEU A 1 97 ? -8.819 -7.273 -14.006 1.00 88.62 97 LEU A C 1
ATOM 734 O O . LEU A 1 97 ? -9.512 -6.369 -13.547 1.00 88.62 97 LEU A O 1
ATOM 738 N N . VAL A 1 98 ? -9.013 -8.556 -13.686 1.00 91.06 98 VAL A N 1
ATOM 739 C CA . VAL A 1 98 ? -10.035 -8.990 -12.720 1.00 91.06 98 VAL A CA 1
ATOM 740 C C . VAL A 1 98 ? -9.730 -8.451 -11.321 1.00 91.06 98 VAL A C 1
ATOM 742 O O . VAL A 1 98 ? -10.628 -7.906 -10.682 1.00 91.06 98 VAL A O 1
ATOM 745 N N . ALA A 1 99 ? -8.481 -8.553 -10.859 1.00 88.12 99 ALA A N 1
ATOM 746 C CA . ALA A 1 99 ? -8.077 -8.039 -9.550 1.00 88.12 99 ALA A CA 1
ATOM 747 C C . ALA A 1 99 ? -8.266 -6.516 -9.453 1.00 88.12 99 ALA A C 1
ATOM 749 O O . ALA A 1 99 ? -8.908 -6.035 -8.522 1.00 88.12 99 ALA A O 1
ATOM 750 N N . ASN A 1 100 ? -7.808 -5.761 -10.456 1.00 88.56 100 ASN A N 1
ATOM 751 C CA . ASN A 1 100 ? -7.952 -4.306 -10.483 1.00 88.56 100 ASN A CA 1
ATOM 752 C C . ASN A 1 100 ? -9.419 -3.880 -10.547 1.00 88.56 100 ASN A C 1
ATOM 754 O O . ASN A 1 100 ? -9.799 -2.917 -9.891 1.00 88.56 100 ASN A O 1
ATOM 758 N N . PHE A 1 101 ? -10.260 -4.596 -11.298 1.00 89.94 101 PHE A N 1
ATOM 759 C CA . PHE A 1 101 ? -11.694 -4.313 -11.345 1.00 89.94 101 PHE A CA 1
ATOM 760 C C . PHE A 1 101 ? -12.349 -4.458 -9.964 1.00 89.94 101 PHE A C 1
ATOM 762 O O . PHE A 1 101 ? -13.144 -3.606 -9.566 1.00 89.94 101 PHE A O 1
ATOM 769 N N . ILE A 1 102 ? -11.989 -5.509 -9.221 1.00 90.25 102 ILE A N 1
ATOM 770 C CA . ILE A 1 102 ? -12.482 -5.733 -7.857 1.00 90.25 102 ILE A CA 1
ATOM 771 C C . ILE A 1 102 ? -11.976 -4.630 -6.915 1.00 90.25 102 ILE A C 1
ATOM 773 O O . ILE A 1 102 ? -12.791 -4.054 -6.195 1.00 90.25 102 ILE A O 1
ATOM 777 N N . ASN A 1 103 ? -10.684 -4.286 -6.964 1.00 87.81 103 ASN A N 1
ATOM 778 C CA . ASN A 1 103 ? -10.103 -3.242 -6.110 1.00 87.81 103 ASN A CA 1
ATOM 779 C C . ASN A 1 103 ? -10.716 -1.864 -6.385 1.00 87.81 103 ASN A C 1
ATOM 781 O O . ASN A 1 103 ? -11.157 -1.202 -5.453 1.00 87.81 103 ASN A O 1
ATOM 785 N N . ILE A 1 104 ? -10.866 -1.469 -7.655 1.00 88.06 104 ILE A N 1
ATOM 786 C CA . ILE A 1 104 ? -11.530 -0.206 -8.021 1.00 88.06 104 ILE A CA 1
ATOM 787 C C . ILE A 1 104 ? -12.965 -0.178 -7.477 1.00 88.06 104 ILE A C 1
ATOM 789 O O . ILE A 1 104 ? -13.414 0.839 -6.950 1.00 88.06 104 ILE A O 1
ATOM 793 N N . GLY A 1 105 ? -13.697 -1.292 -7.580 1.00 89.12 105 GLY A N 1
ATOM 794 C CA . GLY A 1 105 ? -15.042 -1.406 -7.018 1.00 89.12 105 GLY A CA 1
ATOM 795 C C . GLY A 1 105 ? -15.065 -1.236 -5.496 1.00 89.12 105 GLY A C 1
ATOM 796 O O . GLY A 1 105 ? -15.903 -0.494 -4.977 1.00 89.12 105 GLY A O 1
ATOM 797 N N . ALA A 1 106 ? -14.138 -1.889 -4.790 1.00 88.12 106 ALA A N 1
ATOM 798 C CA . ALA A 1 106 ? -13.995 -1.789 -3.340 1.00 88.12 106 ALA A CA 1
ATOM 799 C C . ALA A 1 106 ? -13.637 -0.361 -2.898 1.00 88.12 106 ALA A C 1
ATOM 801 O O . ALA A 1 106 ? -14.268 0.174 -1.983 1.00 88.12 106 ALA A O 1
ATOM 802 N N . ASP A 1 107 ? -12.710 0.288 -3.600 1.00 88.38 107 ASP A N 1
ATOM 803 C CA . ASP A 1 107 ? -12.286 1.657 -3.323 1.00 88.38 107 ASP A CA 1
ATOM 804 C C . ASP A 1 107 ? -13.424 2.652 -3.526 1.00 88.38 107 ASP A C 1
ATOM 806 O O . ASP A 1 107 ? -13.736 3.431 -2.625 1.00 88.38 107 ASP A O 1
ATOM 810 N N . LEU A 1 108 ? -14.125 2.588 -4.662 1.00 89.25 108 LEU A N 1
ATOM 811 C CA . LEU A 1 108 ? -15.273 3.460 -4.924 1.00 89.25 108 LEU A CA 1
ATOM 812 C C . LEU A 1 108 ? -16.391 3.254 -3.893 1.00 89.25 108 LEU A C 1
ATOM 814 O O . LEU A 1 108 ? -17.016 4.225 -3.451 1.00 89.25 108 LEU A O 1
ATOM 818 N N . ALA A 1 109 ? -16.633 2.008 -3.476 1.00 88.06 109 ALA A N 1
ATOM 819 C CA . ALA A 1 109 ? -17.606 1.699 -2.434 1.00 88.06 109 ALA A CA 1
ATOM 820 C C . ALA A 1 109 ? -17.194 2.283 -1.073 1.00 88.06 109 ALA A C 1
ATOM 822 O O . ALA A 1 109 ? -18.049 2.846 -0.381 1.00 88.06 109 ALA A O 1
ATOM 823 N N . ALA A 1 110 ? -15.909 2.197 -0.715 1.00 86.38 110 ALA A N 1
ATOM 824 C CA . ALA A 1 110 ? -15.349 2.762 0.510 1.00 86.38 110 ALA A CA 1
ATOM 825 C C . ALA A 1 110 ? -15.394 4.298 0.513 1.00 86.38 110 ALA A C 1
ATOM 827 O O . ALA A 1 110 ? -15.834 4.897 1.494 1.00 86.38 110 ALA A O 1
ATOM 828 N N . MET A 1 111 ? -15.040 4.942 -0.603 1.00 87.50 111 MET A N 1
ATOM 829 C CA . MET A 1 111 ? -15.148 6.395 -0.777 1.00 87.50 111 MET A CA 1
ATOM 830 C C . MET A 1 111 ? -16.601 6.869 -0.654 1.00 87.50 111 MET A C 1
ATOM 832 O O . MET A 1 111 ? -16.891 7.849 0.035 1.00 87.50 111 MET A O 1
ATOM 836 N N . GLY A 1 112 ? -17.537 6.154 -1.287 1.00 87.62 112 GLY A N 1
ATOM 837 C CA . GLY A 1 112 ? -18.965 6.448 -1.184 1.00 87.62 112 GLY A CA 1
ATOM 838 C C . GLY A 1 112 ? -19.501 6.281 0.241 1.00 87.62 112 GLY A C 1
ATOM 839 O O . GLY A 1 112 ? -20.324 7.084 0.684 1.00 87.62 112 GLY A O 1
ATOM 840 N N . ALA A 1 113 ? -19.022 5.272 0.976 1.00 86.44 113 ALA A N 1
ATOM 841 C CA . ALA A 1 113 ? -19.379 5.054 2.376 1.00 86.44 113 ALA A CA 1
ATOM 842 C C . ALA A 1 113 ? -18.818 6.162 3.281 1.00 86.44 113 ALA A C 1
ATOM 844 O O . ALA A 1 113 ? -19.556 6.708 4.098 1.00 86.44 113 ALA A O 1
ATOM 845 N N . ALA A 1 114 ? -17.559 6.557 3.081 1.00 85.31 114 ALA A N 1
ATOM 846 C CA . ALA A 1 114 ? -16.930 7.661 3.802 1.00 85.31 114 ALA A CA 1
ATOM 847 C C . ALA A 1 114 ? -17.662 8.996 3.570 1.00 85.31 114 ALA A C 1
ATOM 849 O O . ALA A 1 114 ? -17.897 9.744 4.517 1.00 85.31 114 ALA A O 1
ATOM 850 N N . LEU A 1 115 ? -18.098 9.284 2.337 1.00 85.81 115 LEU A N 1
ATOM 851 C CA . LEU A 1 115 ? -18.861 10.504 2.056 1.00 85.81 115 LEU A CA 1
ATOM 852 C C . LEU A 1 115 ? -20.274 10.461 2.658 1.00 85.81 115 LEU A C 1
ATOM 854 O O . LEU A 1 115 ? -20.731 11.455 3.225 1.00 85.81 115 LEU A O 1
ATOM 858 N N . ARG A 1 116 ? -20.946 9.304 2.598 1.00 87.06 116 ARG A N 1
ATOM 859 C CA . ARG A 1 116 ? -22.245 9.095 3.258 1.00 87.06 116 ARG A CA 1
ATOM 860 C C . ARG A 1 116 ? -22.155 9.325 4.766 1.00 87.06 116 ARG A C 1
ATOM 862 O O . ARG A 1 116 ? -23.081 9.873 5.352 1.00 87.06 116 ARG A O 1
ATOM 869 N N . LEU A 1 117 ? -21.055 8.914 5.382 1.00 82.75 117 LEU A N 1
ATOM 870 C CA . LEU A 1 117 ? -20.788 9.122 6.801 1.00 82.75 117 LEU A CA 1
ATOM 871 C C . LEU A 1 117 ? -20.621 10.608 7.177 1.00 82.75 117 LEU A C 1
ATOM 873 O O . LEU A 1 117 ? -20.938 10.985 8.303 1.00 82.75 117 LEU A O 1
ATOM 877 N N . LEU A 1 118 ? -20.177 11.456 6.243 1.00 81.06 118 LEU A N 1
ATOM 878 C CA . LEU A 1 118 ? -20.002 12.896 6.462 1.00 81.06 118 LEU A CA 1
ATOM 879 C C . LEU A 1 118 ? -21.265 13.721 6.193 1.00 81.06 118 LEU A C 1
ATOM 881 O O . LEU A 1 118 ? -21.575 14.633 6.953 1.00 81.06 118 LEU A O 1
ATOM 885 N N . VAL A 1 119 ? -21.965 13.443 5.090 1.00 84.25 119 VAL A N 1
ATOM 886 C CA . VAL A 1 119 ? -23.039 14.317 4.568 1.00 84.25 119 VAL A CA 1
ATOM 887 C C . VAL A 1 119 ? -24.411 13.621 4.576 1.00 84.25 119 VAL A C 1
ATOM 889 O O . VAL A 1 119 ? -25.434 14.239 4.287 1.00 84.25 119 VAL A O 1
ATOM 892 N N . GLY A 1 120 ? -24.474 12.340 4.947 1.00 81.19 120 GLY A N 1
ATOM 893 C CA . GLY A 1 120 ? -25.662 11.504 4.757 1.00 81.19 120 GLY A CA 1
ATOM 894 C C . GLY A 1 120 ? -25.854 11.120 3.287 1.00 81.19 120 GLY A C 1
ATOM 895 O O . GLY A 1 120 ? -24.975 11.345 2.467 1.00 81.19 120 GLY A O 1
ATOM 896 N N . GLY A 1 121 ? -26.996 10.520 2.933 1.00 87.12 121 GLY A N 1
ATOM 897 C CA . GLY A 1 121 ? -27.365 10.238 1.534 1.00 87.12 121 GLY A CA 1
ATOM 898 C C . GLY A 1 121 ? -27.045 8.826 1.017 1.00 87.12 121 GLY A C 1
ATOM 899 O O . GLY A 1 121 ? -26.889 7.876 1.786 1.00 87.12 121 GLY A O 1
ATOM 900 N N . SER A 1 122 ? -27.020 8.674 -0.314 1.00 87.12 122 SER A N 1
ATOM 901 C CA . SER A 1 122 ? -26.883 7.375 -0.995 1.00 87.12 122 SER A CA 1
ATOM 902 C C . SER A 1 122 ? -25.433 7.062 -1.360 1.00 87.12 122 SER A C 1
ATOM 904 O O . SER A 1 122 ? -24.841 7.718 -2.216 1.00 87.12 122 SER A O 1
ATOM 906 N N . GLN A 1 123 ? -24.898 5.989 -0.773 1.00 85.44 123 GLN A N 1
ATOM 907 C CA . GLN A 1 123 ? -23.548 5.483 -1.047 1.00 85.44 123 GLN A CA 1
ATOM 908 C C . GLN A 1 123 ? -23.323 5.172 -2.533 1.00 85.44 123 GLN A C 1
ATOM 910 O O . GLN A 1 123 ? -22.272 5.508 -3.070 1.00 85.44 123 GLN A O 1
ATOM 915 N N . PHE A 1 124 ? -24.306 4.567 -3.210 1.00 86.94 124 PHE A N 1
ATOM 916 C CA . PHE A 1 124 ? -24.184 4.201 -4.625 1.00 86.94 124 PHE A CA 1
ATOM 917 C C . PHE A 1 124 ? -24.055 5.426 -5.532 1.00 86.94 124 PHE A C 1
ATOM 919 O O . PHE A 1 124 ? -23.281 5.406 -6.486 1.00 86.94 124 PHE A O 1
ATOM 926 N N . LEU A 1 125 ? -24.779 6.507 -5.215 1.00 88.69 125 LEU A N 1
ATOM 927 C CA . LEU A 1 125 ? -24.701 7.751 -5.979 1.00 88.69 125 LEU A CA 1
ATOM 928 C C . LEU A 1 125 ? -23.314 8.385 -5.836 1.00 88.69 125 LEU A C 1
ATOM 930 O O . LEU A 1 125 ? -22.738 8.836 -6.821 1.00 88.69 125 LEU A O 1
ATOM 934 N N . TYR A 1 126 ? -22.764 8.379 -4.620 1.00 88.81 126 TYR A N 1
ATOM 935 C CA . TYR A 1 126 ? -21.425 8.898 -4.361 1.00 88.81 126 TYR A CA 1
ATOM 936 C C . TYR A 1 126 ? -20.338 8.054 -5.015 1.00 88.81 126 TYR A C 1
ATOM 938 O O . TYR A 1 126 ? -19.460 8.618 -5.658 1.00 88.81 126 TYR A O 1
ATOM 946 N N . ALA A 1 127 ? -20.421 6.725 -4.931 1.00 87.12 127 ALA A N 1
ATOM 947 C CA . ALA A 1 127 ? -19.489 5.832 -5.616 1.00 87.12 127 ALA A CA 1
ATOM 948 C C . ALA A 1 127 ? -19.501 6.065 -7.139 1.00 87.12 127 ALA A C 1
ATOM 950 O O . ALA A 1 127 ? -18.444 6.205 -7.752 1.00 87.12 127 ALA A O 1
ATOM 951 N N . ALA A 1 128 ? -20.688 6.198 -7.746 1.00 88.69 128 ALA A N 1
ATOM 952 C CA . ALA A 1 128 ? -20.820 6.513 -9.169 1.00 88.69 128 ALA A CA 1
ATOM 953 C C . ALA A 1 128 ? -20.261 7.905 -9.517 1.00 88.69 128 ALA A C 1
ATOM 955 O O . ALA A 1 128 ? -19.559 8.057 -10.516 1.00 88.69 128 ALA A O 1
ATOM 956 N N . ALA A 1 129 ? -20.530 8.914 -8.683 1.00 88.75 129 ALA A N 1
ATOM 957 C CA . ALA A 1 129 ? -20.002 10.264 -8.865 1.00 88.75 129 ALA A CA 1
ATOM 958 C C . ALA A 1 129 ? -18.470 10.296 -8.772 1.00 88.75 129 ALA A C 1
ATOM 960 O O . ALA A 1 129 ? -17.827 10.929 -9.608 1.00 88.75 129 ALA A O 1
ATOM 961 N N . PHE A 1 130 ? -17.881 9.582 -7.808 1.00 87.38 130 PHE A N 1
ATOM 962 C CA . PHE A 1 130 ? -16.432 9.439 -7.695 1.00 87.38 130 PHE A CA 1
ATOM 963 C C . PHE A 1 130 ? -15.839 8.689 -8.885 1.00 87.38 130 PHE A C 1
ATOM 965 O O . PHE A 1 130 ? -14.830 9.137 -9.414 1.00 87.38 130 PHE A O 1
ATOM 972 N N . GLY A 1 131 ? -16.489 7.630 -9.375 1.00 85.56 131 GLY A N 1
ATOM 973 C CA . GLY A 1 131 ? -16.051 6.926 -10.583 1.00 85.56 131 GLY A CA 1
ATOM 974 C C . GLY A 1 131 ? -16.010 7.840 -11.812 1.00 85.56 131 GLY A C 1
ATOM 975 O O . GLY A 1 131 ? -15.005 7.887 -12.519 1.00 85.56 131 GLY A O 1
ATOM 976 N N . LEU A 1 132 ? -17.065 8.634 -12.030 1.00 86.62 132 LEU A N 1
ATOM 977 C CA . LEU A 1 132 ? -17.114 9.626 -13.112 1.00 86.62 132 LEU A CA 1
ATOM 978 C C . LEU A 1 132 ? -16.070 10.734 -12.933 1.00 86.62 132 LEU A C 1
ATOM 980 O O . LEU A 1 132 ? -15.451 11.160 -13.907 1.00 86.62 132 LEU A O 1
ATOM 984 N N . LEU A 1 133 ? -15.863 11.196 -11.699 1.00 85.69 133 LEU A N 1
ATOM 985 C CA . LEU A 1 133 ? -14.866 12.212 -11.382 1.00 85.69 133 LEU A CA 1
ATOM 986 C C . LEU A 1 133 ? -13.446 11.695 -11.630 1.00 85.69 133 LEU A C 1
ATOM 988 O O . LEU A 1 133 ? -12.664 12.394 -12.265 1.00 85.69 133 LEU A O 1
ATOM 992 N N . CYS A 1 134 ? -13.122 10.483 -11.174 1.00 81.56 134 CYS A N 1
ATOM 993 C CA . CYS A 1 134 ? -11.834 9.836 -11.412 1.00 81.56 134 CYS A CA 1
ATOM 994 C C . CYS A 1 134 ? -11.580 9.662 -12.912 1.00 81.56 134 CYS A C 1
ATOM 996 O O . CYS A 1 134 ? -10.544 10.114 -13.393 1.00 81.56 134 CYS A O 1
ATOM 998 N N . ALA A 1 135 ? -12.551 9.130 -13.663 1.00 81.75 135 ALA A N 1
ATOM 999 C CA . ALA A 1 135 ? -12.438 8.984 -15.114 1.00 81.75 135 ALA A CA 1
ATOM 1000 C C . ALA A 1 135 ? -12.254 10.339 -15.824 1.00 81.75 135 ALA A C 1
ATOM 1002 O O . ALA A 1 135 ? -11.416 10.480 -16.713 1.00 81.75 135 ALA A O 1
ATOM 1003 N N . GLY A 1 136 ? -13.001 11.368 -15.412 1.00 80.44 136 GLY A N 1
ATOM 1004 C CA . GLY A 1 136 ? -12.849 12.720 -15.949 1.00 80.44 136 GLY A CA 1
ATOM 1005 C C . GLY A 1 136 ? -11.473 13.317 -15.643 1.00 80.44 136 GLY A C 1
ATOM 1006 O O . GLY A 1 136 ? -10.821 13.866 -16.530 1.00 80.44 136 GLY A O 1
ATOM 1007 N N . LEU A 1 137 ? -10.996 13.190 -14.405 1.00 75.25 137 LEU A N 1
ATOM 1008 C CA . LEU A 1 137 ? -9.671 13.672 -14.016 1.00 75.25 137 LEU A CA 1
ATOM 1009 C C . LEU A 1 137 ? -8.561 12.959 -14.792 1.00 75.25 137 LEU A C 1
ATOM 1011 O O . LEU A 1 137 ? -7.619 13.619 -15.217 1.00 75.25 137 LEU A O 1
ATOM 1015 N N . GLU A 1 138 ? -8.689 11.657 -15.032 1.00 72.25 138 GLU A N 1
ATOM 1016 C CA . GLU A 1 138 ? -7.707 10.875 -15.786 1.00 72.25 138 GLU A CA 1
ATOM 1017 C C . GLU A 1 138 ? -7.622 11.307 -17.260 1.00 72.25 138 GLU A C 1
ATOM 1019 O O . GLU A 1 138 ? -6.531 11.409 -17.816 1.00 72.25 138 GLU A O 1
ATOM 1024 N N . ILE A 1 139 ? -8.755 11.659 -17.879 1.00 74.88 139 ILE A N 1
ATOM 1025 C CA . ILE A 1 139 ? -8.800 12.122 -19.276 1.00 74.88 139 ILE A CA 1
ATOM 1026 C C . ILE A 1 139 ? -8.302 13.569 -19.416 1.00 74.88 139 ILE A C 1
ATOM 1028 O O . ILE A 1 139 ? -7.619 13.906 -20.385 1.00 74.88 139 ILE A O 1
ATOM 1032 N N . PHE A 1 140 ? -8.670 14.452 -18.482 1.00 74.94 140 PHE A N 1
ATOM 1033 C CA . PHE A 1 140 ? -8.494 15.899 -18.650 1.00 74.94 140 PHE A CA 1
ATOM 1034 C C . PHE A 1 140 ? -7.311 16.497 -17.873 1.00 74.94 140 PHE A C 1
ATOM 1036 O O . PHE A 1 140 ? -6.921 17.637 -18.148 1.00 74.94 140 PHE A O 1
ATOM 1043 N N . MET A 1 141 ? -6.728 15.792 -16.898 1.00 65.88 141 MET A N 1
ATOM 1044 C CA . MET A 1 141 ? -5.681 16.349 -16.038 1.00 65.88 141 MET A CA 1
ATOM 1045 C C . MET A 1 141 ? -4.275 15.945 -16.484 1.00 65.88 141 MET A C 1
ATOM 1047 O O . MET A 1 141 ? -3.939 14.778 -16.638 1.00 65.88 141 MET A O 1
ATOM 1051 N N . ALA A 1 142 ? -3.388 16.936 -16.602 1.00 65.00 142 ALA A N 1
ATOM 1052 C CA . ALA A 1 142 ? -1.975 16.677 -16.845 1.00 65.00 142 ALA A CA 1
ATOM 1053 C C . ALA A 1 142 ? -1.334 15.945 -15.649 1.00 65.00 142 ALA A C 1
ATOM 1055 O O . ALA A 1 142 ? -1.370 16.443 -14.517 1.00 65.00 142 ALA A O 1
ATOM 1056 N N . TYR A 1 143 ? -0.647 14.837 -15.934 1.00 59.94 143 TYR A N 1
ATOM 1057 C CA . TYR A 1 143 ? 0.049 13.953 -14.986 1.00 59.94 143 TYR A CA 1
ATOM 1058 C C . TYR A 1 143 ? 0.851 14.691 -13.888 1.00 59.94 143 TYR A C 1
ATOM 1060 O O . TYR A 1 143 ? 0.823 14.340 -12.713 1.00 59.94 143 TYR A O 1
ATOM 1068 N N . LYS A 1 144 ? 1.500 15.817 -14.221 1.00 57.28 144 LYS A N 1
ATOM 1069 C CA . LYS A 1 144 ? 2.278 16.639 -13.269 1.00 57.28 144 LYS A CA 1
ATOM 1070 C C . LYS A 1 144 ? 1.436 17.251 -12.134 1.00 57.28 144 LYS A C 1
ATOM 1072 O O . LYS A 1 144 ? 1.917 17.389 -11.006 1.00 57.28 144 LYS A O 1
ATOM 1077 N N . ARG A 1 145 ? 0.209 17.681 -12.449 1.00 62.22 145 ARG A N 1
ATOM 1078 C CA . ARG A 1 145 ? -0.729 18.287 -11.487 1.00 62.22 145 ARG A CA 1
ATOM 1079 C C . ARG A 1 145 ? -1.353 17.202 -10.617 1.00 62.22 145 ARG A C 1
ATOM 1081 O O . ARG A 1 145 ? -1.437 17.389 -9.410 1.00 62.22 145 ARG A O 1
ATOM 1088 N N . TYR A 1 146 ? -1.651 16.061 -11.233 1.00 59.25 146 TYR A N 1
ATOM 1089 C CA . TYR A 1 146 ? -2.114 14.848 -10.575 1.00 59.25 146 TYR A CA 1
ATOM 1090 C C . TYR A 1 146 ? -1.116 14.389 -9.497 1.00 59.25 146 TYR A C 1
ATOM 1092 O O . TYR A 1 146 ? -1.426 14.477 -8.314 1.00 59.25 146 TYR A O 1
ATOM 1100 N N . VAL A 1 147 ? 0.141 14.091 -9.853 1.00 57.41 147 VAL A N 1
ATOM 1101 C CA . VAL A 1 147 ? 1.191 13.656 -8.899 1.00 57.41 147 VAL A CA 1
ATOM 1102 C C . VAL A 1 147 ? 1.398 14.636 -7.733 1.00 57.41 147 VAL A C 1
ATOM 1104 O O . VAL A 1 147 ? 1.688 14.231 -6.608 1.00 57.41 147 VAL A O 1
ATOM 1107 N N . THR A 1 148 ? 1.253 15.941 -7.977 1.00 63.19 148 THR A N 1
ATOM 1108 C CA . THR A 1 148 ? 1.374 16.946 -6.909 1.00 63.19 148 THR A CA 1
ATOM 1109 C C . THR A 1 148 ? 0.204 16.862 -5.931 1.00 63.19 148 THR A C 1
ATOM 1111 O O . THR A 1 148 ? 0.433 16.919 -4.727 1.00 63.19 148 THR A O 1
ATOM 1114 N N . ILE A 1 149 ? -1.026 16.702 -6.427 1.00 62.47 149 ILE A N 1
ATOM 1115 C CA . ILE A 1 149 ? -2.217 16.507 -5.589 1.00 62.47 149 ILE A CA 1
ATOM 1116 C C . ILE A 1 149 ? -2.074 15.218 -4.776 1.00 62.47 149 ILE A C 1
ATOM 1118 O O . ILE A 1 149 ? -2.275 15.258 -3.567 1.00 62.47 149 ILE A O 1
ATOM 1122 N N . LEU A 1 150 ? -1.621 14.124 -5.400 1.00 57.78 150 LEU A N 1
ATOM 1123 C CA . LEU A 1 150 ? -1.391 12.837 -4.734 1.00 57.78 150 LEU A CA 1
ATOM 1124 C C . LEU A 1 150 ? -0.449 12.964 -3.535 1.00 57.78 150 LEU A C 1
ATOM 1126 O O . LEU A 1 150 ? -0.767 12.479 -2.457 1.00 57.78 150 LEU A O 1
ATOM 1130 N N . LYS A 1 151 ? 0.674 13.677 -3.688 1.00 63.91 151 LYS A N 1
ATOM 1131 C CA . LYS A 1 151 ? 1.634 13.912 -2.593 1.00 63.91 151 LYS A CA 1
ATOM 1132 C C . LYS A 1 151 ? 1.039 14.668 -1.403 1.00 63.91 151 LYS A C 1
ATOM 1134 O O . LYS A 1 151 ? 1.487 14.481 -0.278 1.00 63.91 151 LYS A O 1
ATOM 1139 N N . TRP A 1 152 ? 0.081 15.562 -1.644 1.00 63.38 152 TRP A N 1
ATOM 1140 C CA . TRP A 1 152 ? -0.619 16.255 -0.561 1.00 63.38 152 TRP A CA 1
ATOM 1141 C C . TRP A 1 152 ? -1.699 15.384 0.066 1.00 63.38 152 TRP A C 1
ATOM 1143 O O . TRP A 1 152 ? -1.949 15.473 1.262 1.00 63.38 152 TRP A O 1
ATOM 1153 N N . LEU A 1 153 ? -2.316 14.520 -0.729 1.00 61.44 153 LEU A N 1
ATOM 1154 C CA . LEU A 1 153 ? -3.352 13.606 -0.283 1.00 61.44 153 LEU A CA 1
ATOM 1155 C C . LEU A 1 153 ? -2.780 12.470 0.569 1.00 61.44 153 LEU A C 1
ATOM 1157 O O . LEU A 1 153 ? -3.397 12.090 1.554 1.00 61.44 153 LEU A O 1
ATOM 1161 N N . THR A 1 154 ? -1.564 12.003 0.289 1.00 61.94 154 THR A N 1
ATOM 1162 C CA . THR A 1 154 ? -0.861 11.015 1.126 1.00 61.94 154 THR A CA 1
ATOM 1163 C C . THR A 1 154 ? -0.498 11.542 2.503 1.00 61.94 154 THR A C 1
ATOM 1165 O O . THR A 1 154 ? -0.371 10.756 3.437 1.00 61.94 154 THR A O 1
ATOM 1168 N N . LEU A 1 155 ? -0.408 12.867 2.685 1.00 66.31 155 LEU A N 1
ATOM 1169 C CA . LEU A 1 155 ? -0.273 13.445 4.024 1.00 66.31 155 LEU A CA 1
ATOM 1170 C C . LEU A 1 155 ? -1.487 13.129 4.910 1.00 66.31 155 LEU A C 1
ATOM 1172 O O . LEU A 1 155 ? -1.342 13.113 6.128 1.00 66.31 155 LEU A O 1
ATOM 1176 N N . SER A 1 156 ? -2.656 12.826 4.333 1.00 65.44 156 SER A N 1
ATOM 1177 C CA . SER A 1 156 ? -3.826 12.401 5.113 1.00 65.44 156 SER A CA 1
ATOM 1178 C C . SER A 1 156 ? -3.617 11.059 5.824 1.00 65.44 156 SER A C 1
ATOM 1180 O O . SER A 1 156 ? -4.184 10.857 6.894 1.00 65.44 156 SER A O 1
ATOM 1182 N N . LEU A 1 157 ? -2.738 10.181 5.320 1.00 65.88 157 LEU A N 1
ATOM 1183 C CA . LEU A 1 157 ? -2.401 8.911 5.974 1.00 65.88 157 LEU A CA 1
ATOM 1184 C C . LEU A 1 157 ? -1.689 9.119 7.324 1.00 65.88 157 LEU A C 1
ATOM 1186 O O . LEU A 1 157 ? -1.796 8.279 8.217 1.00 65.88 157 LEU A O 1
ATOM 1190 N N . PHE A 1 158 ? -1.052 10.280 7.544 1.00 69.25 158 PHE A N 1
ATOM 1191 C CA . PHE A 1 158 ? -0.505 10.641 8.859 1.00 69.25 158 PHE A CA 1
ATOM 1192 C C . PHE A 1 158 ? -1.584 10.833 9.935 1.00 69.25 158 PHE A C 1
ATOM 1194 O O . PHE A 1 158 ? -1.248 10.877 11.118 1.00 69.25 158 PHE A O 1
ATOM 1201 N N . ALA A 1 159 ? -2.868 10.894 9.570 1.00 67.56 159 ALA A N 1
ATOM 1202 C CA . ALA A 1 159 ? -3.957 10.874 10.540 1.00 67.56 159 ALA A CA 1
ATOM 1203 C C . ALA A 1 159 ? -3.936 9.603 11.408 1.00 67.56 159 ALA A C 1
ATOM 1205 O O . ALA A 1 159 ? -4.174 9.691 12.611 1.00 67.56 159 ALA A O 1
ATOM 1206 N N . TYR A 1 160 ? -3.561 8.444 10.849 1.00 66.50 160 TYR A N 1
ATOM 1207 C CA . TYR A 1 160 ? -3.400 7.206 11.626 1.00 66.50 160 TYR A CA 1
ATOM 1208 C C . TYR A 1 160 ? -2.260 7.308 12.639 1.00 66.50 160 TYR A C 1
ATOM 1210 O O . TYR A 1 160 ? -2.399 6.874 13.781 1.00 66.50 160 TYR A O 1
ATOM 1218 N N . VAL A 1 161 ? -1.158 7.957 12.255 1.00 74.19 161 VAL A N 1
ATOM 1219 C CA . VAL A 1 161 ? -0.045 8.243 13.169 1.00 74.19 161 VAL A CA 1
ATOM 1220 C C . VAL A 1 161 ? -0.515 9.161 14.296 1.00 74.19 161 VAL A C 1
ATOM 1222 O O . VAL A 1 161 ? -0.233 8.895 15.460 1.00 74.19 161 VAL A O 1
ATOM 1225 N N . ALA A 1 162 ? -1.281 10.207 13.974 1.00 71.50 162 ALA A N 1
ATOM 1226 C CA . ALA A 1 162 ? -1.838 11.117 14.971 1.00 71.50 162 ALA A CA 1
ATOM 1227 C C . ALA A 1 162 ? -2.760 10.396 15.968 1.00 71.50 162 ALA A C 1
ATOM 1229 O O . ALA A 1 162 ? -2.690 10.681 17.160 1.00 71.50 162 ALA A O 1
ATOM 1230 N N . VAL A 1 163 ? -3.562 9.424 15.517 1.00 69.38 163 VAL A N 1
ATOM 1231 C CA . VAL A 1 163 ? -4.384 8.597 16.417 1.00 69.38 163 VAL A CA 1
ATOM 1232 C C . VAL A 1 163 ? -3.538 7.751 17.350 1.00 69.38 163 VAL A C 1
ATOM 1234 O O . VAL A 1 163 ? -3.799 7.741 18.548 1.00 69.38 163 VAL A O 1
ATOM 1237 N N . VAL A 1 164 ? -2.503 7.083 16.842 1.00 75.50 164 VAL A N 1
ATOM 1238 C CA . VAL A 1 164 ? -1.609 6.289 17.698 1.00 75.50 164 VAL A CA 1
ATOM 1239 C C . VAL A 1 164 ? -0.881 7.156 18.727 1.00 75.50 164 VAL A C 1
ATOM 1241 O O . VAL A 1 164 ? -0.620 6.695 19.832 1.00 75.50 164 VAL A O 1
ATOM 1244 N N . LEU A 1 165 ? -0.584 8.415 18.400 1.00 75.38 165 LEU A N 1
ATOM 1245 C CA . LEU A 1 165 ? 0.000 9.368 19.348 1.00 75.38 165 LEU A CA 1
ATOM 1246 C C . LEU A 1 165 ? -1.017 9.936 20.352 1.00 75.38 165 LEU A C 1
ATOM 1248 O O . LEU A 1 165 ? -0.616 10.376 21.427 1.00 75.38 165 LEU A O 1
ATOM 1252 N N . ALA A 1 166 ? -2.304 9.964 20.003 1.00 74.06 166 ALA A N 1
ATOM 1253 C CA . ALA A 1 166 ? -3.374 10.478 20.857 1.00 74.06 166 ALA A CA 1
ATOM 1254 C C . ALA A 1 166 ? -3.951 9.418 21.810 1.00 74.06 166 ALA A C 1
ATOM 1256 O O . ALA A 1 166 ? -4.490 9.767 22.859 1.00 74.06 166 ALA A O 1
ATOM 1257 N N . VAL A 1 167 ? -3.862 8.138 21.445 1.00 75.19 167 VAL A N 1
ATOM 1258 C CA . VAL A 1 167 ? -4.385 7.006 22.221 1.00 75.19 167 VAL A CA 1
ATOM 1259 C C . VAL A 1 167 ? -3.278 6.404 23.086 1.00 75.19 167 VAL A C 1
ATOM 1261 O O . VAL A 1 167 ? -2.125 6.320 22.669 1.00 75.19 167 VAL A O 1
ATOM 1264 N N . ASP A 1 168 ? -3.627 5.950 24.292 1.00 77.31 168 ASP A N 1
ATOM 1265 C CA . ASP A 1 168 ? -2.686 5.266 25.183 1.00 77.31 168 ASP A CA 1
ATOM 1266 C C . ASP A 1 168 ? -2.421 3.833 24.691 1.00 77.31 168 ASP A C 1
ATOM 1268 O O . ASP A 1 168 ? -3.115 2.874 25.036 1.00 77.31 168 ASP A O 1
ATOM 1272 N N . VAL A 1 169 ? -1.446 3.701 23.790 1.00 81.88 169 VAL A N 1
ATOM 1273 C CA . VAL A 1 169 ? -1.065 2.414 23.207 1.00 81.88 169 VAL A CA 1
ATOM 1274 C C . VAL A 1 169 ? -0.121 1.669 24.156 1.00 81.88 169 VAL A C 1
ATOM 1276 O O . VAL A 1 169 ? 0.931 2.203 24.517 1.00 81.88 169 VAL A O 1
ATOM 1279 N N . PRO A 1 170 ? -0.397 0.394 24.502 1.00 86.12 170 PRO A N 1
ATOM 1280 C CA . PRO A 1 170 ? 0.549 -0.450 25.220 1.00 86.12 170 PRO A CA 1
ATOM 1281 C C . PRO A 1 170 ? 1.736 -0.805 24.310 1.00 86.12 170 PRO A C 1
ATOM 1283 O O . PRO A 1 170 ? 1.807 -1.888 23.726 1.00 86.12 170 PRO A O 1
ATOM 1286 N N . TRP A 1 171 ? 2.702 0.110 24.206 1.00 86.12 171 TRP A N 1
ATOM 1287 C CA . TRP A 1 171 ? 3.845 0.022 23.291 1.00 86.12 171 TRP A CA 1
ATOM 1288 C C . TRP A 1 171 ? 4.646 -1.269 23.435 1.00 86.12 171 TRP A C 1
ATOM 1290 O O . TRP A 1 171 ? 5.125 -1.804 22.442 1.00 86.12 171 TRP A O 1
ATOM 1300 N N . VAL A 1 172 ? 4.748 -1.818 24.649 1.00 87.50 172 VAL A N 1
ATOM 1301 C CA . VAL A 1 172 ? 5.425 -3.102 24.889 1.00 87.50 172 VAL A CA 1
ATOM 1302 C C . VAL A 1 172 ? 4.702 -4.254 24.186 1.00 87.50 172 VAL A C 1
ATOM 1304 O O . VAL A 1 172 ? 5.355 -5.116 23.597 1.00 87.50 172 VAL A O 1
ATOM 1307 N N . ALA A 1 173 ? 3.367 -4.270 24.218 1.00 85.19 173 ALA A N 1
ATOM 1308 C CA . ALA A 1 173 ? 2.562 -5.279 23.535 1.00 85.19 173 ALA A CA 1
ATOM 1309 C C . ALA A 1 173 ? 2.595 -5.078 22.014 1.00 85.19 173 ALA A C 1
ATOM 1311 O O . ALA A 1 173 ? 2.793 -6.049 21.288 1.00 85.19 173 ALA A O 1
ATOM 1312 N N . ALA A 1 174 ? 2.497 -3.831 21.544 1.00 86.25 174 ALA A N 1
ATOM 1313 C CA . ALA A 1 174 ? 2.590 -3.498 20.123 1.00 86.25 174 ALA A CA 1
ATOM 1314 C C . ALA A 1 174 ? 3.958 -3.880 19.526 1.00 86.25 174 ALA A C 1
ATOM 1316 O O . ALA A 1 174 ? 4.022 -4.537 18.489 1.00 86.25 174 ALA A O 1
ATOM 1317 N N . LEU A 1 175 ? 5.060 -3.555 20.215 1.00 87.38 175 LEU A N 1
ATOM 1318 C CA . LEU A 1 175 ? 6.418 -3.933 19.808 1.00 87.38 175 LEU A CA 1
ATOM 1319 C C . LEU A 1 175 ? 6.628 -5.446 19.854 1.00 87.38 175 LEU A C 1
ATOM 1321 O O . LEU A 1 175 ? 7.224 -6.000 18.933 1.00 87.38 175 LEU A O 1
ATOM 1325 N N . ARG A 1 176 ? 6.120 -6.137 20.885 1.00 88.19 176 ARG A N 1
ATOM 1326 C CA . ARG A 1 176 ? 6.147 -7.608 20.914 1.00 88.19 176 ARG A CA 1
ATOM 1327 C C . ARG A 1 176 ? 5.387 -8.202 19.739 1.00 88.19 176 ARG A C 1
ATOM 1329 O O . ARG A 1 176 ? 5.913 -9.105 19.105 1.00 88.19 176 ARG A O 1
ATOM 1336 N N . GLY A 1 177 ? 4.192 -7.699 19.451 1.00 84.75 177 GLY A N 1
ATOM 1337 C CA . GLY A 1 177 ? 3.368 -8.158 18.338 1.00 84.75 177 GLY A CA 1
ATOM 1338 C C . GLY A 1 177 ? 3.989 -7.885 16.969 1.00 84.75 177 GLY A C 1
ATOM 1339 O O . GLY A 1 177 ? 3.792 -8.669 16.050 1.00 84.75 177 GLY A O 1
ATOM 1340 N N . ALA A 1 178 ? 4.767 -6.806 16.832 1.00 86.50 178 ALA A N 1
ATOM 1341 C CA . ALA A 1 178 ? 5.466 -6.451 15.597 1.00 86.50 178 ALA A CA 1
ATOM 1342 C C . ALA A 1 178 ? 6.799 -7.199 15.400 1.00 86.50 178 ALA A C 1
ATOM 1344 O O . ALA A 1 178 ? 7.203 -7.449 14.269 1.00 86.50 178 ALA A O 1
ATOM 1345 N N . LEU A 1 179 ? 7.510 -7.545 16.476 1.00 87.56 179 LEU A N 1
ATOM 1346 C CA . LEU A 1 179 ? 8.849 -8.146 16.385 1.00 87.56 179 LEU A CA 1
ATOM 1347 C C . LEU A 1 179 ? 8.859 -9.659 16.602 1.00 87.56 179 LEU A C 1
ATOM 1349 O O . LEU A 1 179 ? 9.751 -10.338 16.097 1.00 87.56 179 LEU A O 1
ATOM 1353 N N . ILE A 1 180 ? 7.905 -10.190 17.368 1.00 88.12 180 ILE A N 1
ATOM 1354 C CA . ILE A 1 180 ? 7.840 -11.611 17.702 1.00 88.12 180 ILE A CA 1
ATOM 1355 C C . ILE A 1 180 ? 6.718 -12.242 16.878 1.00 88.12 180 ILE A C 1
ATOM 1357 O O . ILE A 1 180 ? 5.547 -11.985 17.166 1.00 88.12 180 ILE A O 1
ATOM 1361 N N . PRO A 1 181 ? 7.047 -13.081 15.880 1.00 83.88 181 PRO A N 1
ATOM 1362 C CA . PRO A 1 181 ? 6.035 -13.743 15.084 1.00 83.88 181 PRO A CA 1
ATOM 1363 C C . PRO A 1 181 ? 5.263 -14.741 15.944 1.00 83.88 181 PRO A C 1
ATOM 1365 O O . PRO A 1 181 ? 5.837 -15.641 16.560 1.00 83.88 181 PRO A O 1
ATOM 1368 N N . GLN A 1 182 ? 3.948 -14.557 15.990 1.00 78.75 182 GLN A N 1
ATOM 1369 C CA . GLN A 1 182 ? 3.023 -15.460 16.662 1.00 78.75 182 GLN A CA 1
ATOM 1370 C C . GLN A 1 182 ? 2.221 -16.189 15.595 1.00 78.75 182 GLN A C 1
ATOM 1372 O O . GLN A 1 182 ? 1.525 -15.569 14.792 1.00 78.75 182 GLN A O 1
ATOM 1377 N N . PHE A 1 183 ? 2.352 -17.512 15.575 1.00 77.19 183 PHE A N 1
ATOM 1378 C CA . PHE A 1 183 ? 1.652 -18.369 14.631 1.00 77.19 183 PHE A CA 1
ATOM 1379 C C . PHE A 1 183 ? 0.532 -19.102 15.359 1.00 77.19 183 PHE A C 1
ATOM 1381 O O . PHE A 1 183 ? 0.792 -19.930 16.230 1.00 77.19 183 PHE A O 1
ATOM 1388 N N . ALA A 1 184 ? -0.707 -18.820 14.970 1.00 78.94 184 ALA A N 1
ATOM 1389 C CA . ALA A 1 184 ? -1.851 -19.652 15.300 1.00 78.94 184 ALA A CA 1
ATOM 1390 C C . ALA A 1 184 ? -2.290 -20.382 14.025 1.00 78.94 184 ALA A C 1
ATOM 1392 O O . ALA A 1 184 ? -2.546 -19.759 12.995 1.00 78.94 184 ALA A O 1
ATOM 1393 N N . LEU A 1 185 ? -2.330 -21.714 14.082 1.00 76.06 185 LEU A N 1
ATOM 1394 C CA . LEU A 1 185 ? -2.791 -22.566 12.982 1.00 76.06 185 LEU A CA 1
ATOM 1395 C C . LEU A 1 185 ? -4.317 -22.656 13.008 1.00 76.06 185 LEU A C 1
ATOM 1397 O O . LEU A 1 185 ? -4.888 -23.695 13.325 1.00 76.06 185 LEU A O 1
ATOM 1401 N N . ASP A 1 186 ? -4.958 -21.537 12.700 1.00 89.25 186 ASP A N 1
ATOM 1402 C CA . ASP A 1 186 ? -6.406 -21.432 12.575 1.00 89.25 186 ASP A CA 1
ATOM 1403 C C . ASP A 1 186 ? -6.776 -20.829 11.216 1.00 89.25 186 ASP A C 1
ATOM 1405 O O . ASP A 1 186 ? -5.996 -20.080 10.616 1.00 89.25 186 ASP A O 1
ATOM 1409 N N . ARG A 1 187 ? -7.968 -21.165 10.720 1.00 89.25 187 ARG A N 1
ATOM 1410 C CA . ARG A 1 187 ? -8.483 -20.704 9.429 1.00 89.25 187 ARG A CA 1
ATOM 1411 C C . ARG A 1 187 ? -8.507 -19.181 9.365 1.00 89.25 187 ARG A C 1
ATOM 1413 O O . ARG A 1 187 ? -8.081 -18.624 8.357 1.00 89.25 187 ARG A O 1
ATOM 1420 N N . ASP A 1 188 ? -8.949 -18.526 10.432 1.00 87.81 188 ASP A N 1
ATOM 1421 C CA . ASP A 1 188 ? -9.107 -17.072 10.459 1.00 87.81 188 ASP A CA 1
ATOM 1422 C C . ASP A 1 188 ? -7.747 -16.362 10.439 1.00 87.81 188 ASP A C 1
ATOM 1424 O O . ASP A 1 188 ? -7.543 -15.437 9.655 1.00 87.81 188 ASP A O 1
ATOM 1428 N N . HIS A 1 189 ? -6.766 -16.873 11.191 1.00 87.88 189 HIS A N 1
ATOM 1429 C CA . HIS A 1 189 ? -5.390 -16.366 11.167 1.00 87.88 189 HIS A CA 1
ATOM 1430 C C . HIS A 1 189 ? -4.720 -16.580 9.803 1.00 87.88 189 HIS A C 1
ATOM 1432 O O . HIS A 1 189 ? -4.007 -15.701 9.319 1.00 87.88 189 HIS A O 1
ATOM 1438 N N . ALA A 1 190 ? -4.961 -17.726 9.158 1.00 90.00 190 ALA A N 1
ATOM 1439 C CA . ALA A 1 190 ? -4.443 -17.999 7.821 1.00 90.00 190 ALA A CA 1
ATOM 1440 C C . ALA A 1 190 ? -5.078 -17.080 6.764 1.00 90.00 190 ALA A C 1
ATOM 1442 O O . ALA A 1 190 ? -4.363 -16.547 5.916 1.00 90.00 190 ALA A O 1
ATOM 1443 N N . MET A 1 191 ? -6.395 -16.855 6.824 1.00 90.75 191 MET A N 1
ATOM 1444 C CA . MET A 1 191 ? -7.088 -15.929 5.921 1.00 90.75 191 MET A CA 1
ATOM 1445 C C . MET A 1 191 ? -6.605 -14.492 6.119 1.00 90.75 191 MET A C 1
ATOM 1447 O O . MET A 1 191 ? -6.308 -13.822 5.134 1.00 90.75 191 MET A O 1
ATOM 1451 N N . ALA A 1 192 ? -6.449 -14.044 7.365 1.00 90.00 192 ALA A N 1
ATOM 1452 C CA . ALA A 1 192 ? -5.930 -12.717 7.677 1.00 90.00 192 ALA A CA 1
ATOM 1453 C C . ALA A 1 192 ? -4.481 -12.534 7.199 1.00 90.00 192 ALA A C 1
ATOM 1455 O O . ALA A 1 192 ? -4.153 -11.507 6.613 1.00 90.00 192 ALA A O 1
ATOM 1456 N N . LEU A 1 193 ? -3.624 -13.548 7.366 1.00 90.94 193 LEU A N 1
ATOM 1457 C CA . LEU A 1 193 ? -2.254 -13.519 6.852 1.00 90.94 193 LEU A CA 1
ATOM 1458 C C . LEU A 1 193 ? -2.220 -13.406 5.321 1.00 90.94 193 LEU A C 1
ATOM 1460 O O . LEU A 1 193 ? -1.458 -12.606 4.782 1.00 90.94 193 LEU A O 1
ATOM 1464 N N . VAL A 1 194 ? -3.047 -14.188 4.620 1.00 91.44 194 VAL A N 1
ATOM 1465 C CA . VAL A 1 194 ? -3.161 -14.115 3.155 1.00 91.44 194 VAL A CA 1
ATOM 1466 C C . VAL A 1 194 ? -3.713 -12.760 2.716 1.00 91.44 194 VAL A C 1
ATOM 1468 O O . VAL A 1 194 ? -3.214 -12.212 1.739 1.00 91.44 194 VAL A O 1
ATOM 1471 N N . ALA A 1 195 ? -4.687 -12.203 3.439 1.00 90.38 195 ALA A N 1
ATOM 1472 C CA . ALA A 1 195 ? -5.244 -10.886 3.151 1.00 90.38 195 ALA A CA 1
ATOM 1473 C C . ALA A 1 195 ? -4.181 -9.788 3.292 1.00 90.38 195 ALA A C 1
ATOM 1475 O O . ALA A 1 195 ? -3.967 -9.040 2.345 1.00 90.38 195 ALA A O 1
ATOM 1476 N N . VAL A 1 196 ? -3.438 -9.755 4.407 1.00 90.50 196 VAL A N 1
ATOM 1477 C CA . VAL A 1 196 ? -2.353 -8.780 4.613 1.00 90.50 196 VAL A CA 1
ATOM 1478 C C . VAL A 1 196 ? -1.297 -8.897 3.519 1.00 90.50 196 VAL A C 1
ATOM 1480 O O . VAL A 1 196 ? -0.975 -7.908 2.872 1.00 90.50 196 VAL A O 1
ATOM 1483 N N . LEU A 1 197 ? -0.780 -10.103 3.267 1.00 89.81 197 LEU A N 1
ATOM 1484 C CA . LEU A 1 197 ? 0.253 -10.295 2.246 1.00 89.81 197 LEU A CA 1
ATOM 1485 C C . LEU A 1 197 ? -0.255 -9.983 0.833 1.00 89.81 197 LEU A C 1
ATOM 1487 O O . LEU A 1 197 ? 0.506 -9.463 0.021 1.00 89.81 197 LEU A O 1
ATOM 1491 N N . GLY A 1 198 ? -1.517 -10.305 0.541 1.00 88.38 198 GLY A N 1
ATOM 1492 C CA . GLY A 1 198 ? -2.160 -10.037 -0.741 1.00 88.38 198 GLY A CA 1
ATOM 1493 C C . GLY A 1 198 ? -2.329 -8.546 -1.006 1.00 88.38 198 GLY A C 1
ATOM 1494 O O . GLY A 1 198 ? -2.009 -8.104 -2.104 1.00 88.38 198 GLY A O 1
ATOM 1495 N N . THR A 1 199 ? -2.756 -7.785 0.005 1.00 86.88 199 THR A N 1
ATOM 1496 C CA . THR A 1 199 ? -2.833 -6.322 -0.054 1.00 86.88 199 THR A CA 1
ATOM 1497 C C . THR A 1 199 ? -1.444 -5.722 -0.249 1.00 86.88 199 THR A C 1
ATOM 1499 O O . THR A 1 199 ? -1.222 -5.036 -1.238 1.00 86.88 199 THR A O 1
ATOM 1502 N N . THR A 1 200 ? -0.483 -6.060 0.614 1.00 85.06 200 THR A N 1
ATOM 1503 C CA . THR A 1 200 ? 0.858 -5.454 0.614 1.00 85.06 200 THR A CA 1
ATOM 1504 C C . THR A 1 200 ? 1.697 -5.801 -0.623 1.00 85.06 200 THR A C 1
ATOM 1506 O O . THR A 1 200 ? 2.567 -5.043 -1.041 1.00 85.06 200 THR A O 1
ATOM 1509 N N . ILE A 1 201 ? 1.521 -6.992 -1.202 1.00 85.44 201 ILE A N 1
ATOM 1510 C CA . ILE A 1 201 ? 2.308 -7.471 -2.354 1.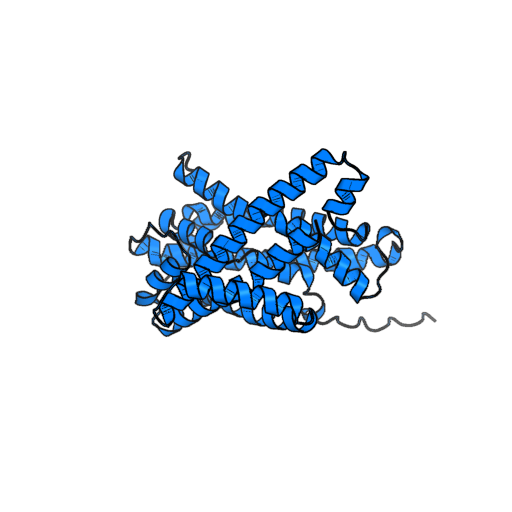00 85.44 201 ILE A CA 1
ATOM 1511 C C . ILE A 1 201 ? 1.382 -7.590 -3.568 1.00 85.44 201 ILE A C 1
ATOM 1513 O O . ILE A 1 201 ? 1.337 -8.603 -4.272 1.00 85.44 201 ILE A O 1
ATOM 1517 N N . SER A 1 202 ? 0.621 -6.524 -3.809 1.00 84.38 202 SER A N 1
ATOM 1518 C CA . SER A 1 202 ? -0.381 -6.491 -4.864 1.00 84.38 202 SER A CA 1
ATOM 1519 C C . SER A 1 202 ? 0.248 -6.555 -6.267 1.00 84.38 202 SER A C 1
ATOM 1521 O O . SER A 1 202 ? 1.099 -5.725 -6.605 1.00 84.38 202 SER A O 1
ATOM 1523 N N . PRO A 1 203 ? -0.188 -7.485 -7.145 1.00 83.38 203 PRO A N 1
ATOM 1524 C CA . PRO A 1 203 ? 0.408 -7.666 -8.471 1.00 83.38 203 PRO A CA 1
ATOM 1525 C C . PRO A 1 203 ? 0.413 -6.415 -9.355 1.00 83.38 203 PRO A C 1
ATOM 1527 O O . PRO A 1 203 ? 1.346 -6.225 -10.137 1.00 83.38 203 PRO A O 1
ATOM 1530 N N . TYR A 1 204 ? -0.598 -5.549 -9.238 1.00 82.50 204 TYR A N 1
ATOM 1531 C CA . TYR A 1 204 ? -0.696 -4.332 -10.046 1.00 82.50 204 TYR A CA 1
ATOM 1532 C C . TYR A 1 204 ? 0.447 -3.355 -9.790 1.00 82.50 204 TYR A C 1
ATOM 1534 O O . TYR A 1 204 ? 0.896 -2.689 -10.724 1.00 82.50 204 TYR A O 1
ATOM 1542 N N . LEU A 1 205 ? 0.984 -3.333 -8.566 1.00 83.56 205 LEU A N 1
ATOM 1543 C CA . LEU A 1 205 ? 2.110 -2.478 -8.213 1.00 83.56 205 LEU A CA 1
ATOM 1544 C C . LEU A 1 205 ? 3.363 -2.856 -9.001 1.00 83.56 205 LEU A C 1
ATOM 1546 O O . LEU A 1 205 ? 4.169 -1.986 -9.296 1.00 83.56 205 LEU A O 1
ATOM 1550 N N . PHE A 1 206 ? 3.522 -4.118 -9.411 1.00 87.62 206 PHE A N 1
ATOM 1551 C CA . PHE A 1 206 ? 4.679 -4.530 -10.211 1.00 87.62 206 PHE A CA 1
ATOM 1552 C C . PHE A 1 206 ? 4.614 -3.911 -11.609 1.00 87.62 206 PHE A C 1
ATOM 1554 O O . PHE A 1 206 ? 5.600 -3.360 -12.106 1.00 87.62 206 PHE A O 1
ATOM 1561 N N . PHE A 1 207 ? 3.438 -3.986 -12.243 1.00 85.44 207 PHE A N 1
ATOM 1562 C CA . PHE A 1 207 ? 3.197 -3.399 -13.561 1.00 85.44 207 PHE A CA 1
ATOM 1563 C C . PHE A 1 207 ? 3.295 -1.877 -13.500 1.00 85.44 207 PHE A C 1
ATOM 1565 O O . PHE A 1 207 ? 3.957 -1.279 -14.349 1.00 85.44 207 PHE A O 1
ATOM 1572 N N . TRP A 1 208 ? 2.707 -1.278 -12.463 1.00 83.25 208 TRP A N 1
ATOM 1573 C CA . TRP A 1 208 ? 2.761 0.155 -12.209 1.00 83.25 208 TRP A CA 1
ATOM 1574 C C . TRP A 1 208 ? 4.192 0.653 -11.987 1.00 83.25 208 TRP A C 1
ATOM 1576 O O . TRP A 1 208 ? 4.652 1.515 -12.727 1.00 83.25 208 TRP A O 1
ATOM 1586 N N . GLN A 1 209 ? 4.939 0.062 -11.049 1.00 84.25 209 GLN A N 1
ATOM 1587 C CA . GLN A 1 209 ? 6.312 0.457 -10.722 1.00 84.25 209 GLN A CA 1
ATOM 1588 C C . GLN A 1 209 ? 7.240 0.362 -11.941 1.00 84.25 209 GLN A C 1
ATOM 1590 O O . GLN A 1 209 ? 8.077 1.237 -12.166 1.00 84.25 209 GLN A O 1
ATOM 1595 N N . ALA A 1 210 ? 7.097 -0.690 -12.752 1.00 86.12 210 ALA A N 1
ATOM 1596 C CA . ALA A 1 210 ? 7.857 -0.816 -13.990 1.00 86.12 210 ALA A CA 1
ATOM 1597 C C . ALA A 1 210 ? 7.447 0.240 -15.032 1.00 86.12 210 ALA A C 1
ATOM 1599 O O . ALA A 1 210 ? 8.317 0.792 -15.703 1.00 86.12 210 ALA A O 1
ATOM 1600 N N . GLY A 1 211 ? 6.147 0.519 -15.174 1.00 82.12 211 GLY A N 1
ATOM 1601 C CA . GLY A 1 211 ? 5.616 1.535 -16.088 1.00 82.12 211 GLY A CA 1
ATOM 1602 C C . GLY A 1 211 ? 6.050 2.954 -15.717 1.00 82.12 211 GLY A C 1
ATOM 1603 O O . GLY A 1 211 ? 6.510 3.698 -16.578 1.00 82.12 211 GLY A O 1
ATOM 1604 N N . GLU A 1 212 ? 6.009 3.296 -14.433 1.00 78.06 212 GLU A N 1
ATOM 1605 C CA . GLU A 1 212 ? 6.437 4.594 -13.905 1.00 78.06 212 GLU A CA 1
ATOM 1606 C C . GLU A 1 212 ? 7.923 4.873 -14.152 1.00 78.06 212 GLU A C 1
ATOM 1608 O O . GLU A 1 212 ? 8.292 5.980 -14.539 1.00 78.06 212 GLU A O 1
ATOM 1613 N N . GLU A 1 213 ? 8.802 3.877 -13.996 1.00 83.19 213 GLU A N 1
ATOM 1614 C CA . GLU A 1 213 ? 10.216 4.066 -14.344 1.00 83.19 213 GLU A CA 1
ATOM 1615 C C . GLU A 1 213 ? 10.420 4.258 -15.853 1.00 83.19 213 GLU A C 1
ATOM 1617 O O . GLU A 1 213 ? 11.300 5.015 -16.267 1.00 83.19 213 GLU A O 1
ATOM 1622 N N . VAL A 1 214 ? 9.599 3.619 -16.693 1.00 82.00 214 VAL A N 1
ATOM 1623 C CA . VAL A 1 214 ? 9.620 3.851 -18.144 1.00 82.00 214 VAL A CA 1
ATOM 1624 C C . VAL A 1 214 ? 9.151 5.267 -18.474 1.00 82.00 214 VAL A C 1
ATOM 1626 O O . VAL A 1 214 ? 9.788 5.940 -19.285 1.00 82.00 214 VAL A O 1
ATOM 1629 N N . GLU A 1 215 ? 8.087 5.751 -17.840 1.00 78.00 215 GLU A N 1
ATOM 1630 C CA . GLU A 1 215 ? 7.596 7.120 -18.021 1.00 78.00 215 GLU A CA 1
ATOM 1631 C C . GLU A 1 215 ? 8.628 8.151 -17.538 1.00 78.00 215 GLU A C 1
ATOM 1633 O O . GLU A 1 215 ? 8.923 9.127 -18.232 1.00 78.00 215 GLU A O 1
ATOM 1638 N N . GLU A 1 216 ? 9.281 7.905 -16.400 1.00 75.88 216 GLU A N 1
ATOM 1639 C CA . GLU A 1 216 ? 10.317 8.794 -15.873 1.00 75.88 216 GLU A CA 1
ATOM 1640 C C . GLU A 1 216 ? 11.561 8.837 -16.782 1.00 75.88 216 GLU A C 1
ATOM 1642 O O . GLU A 1 216 ? 12.165 9.907 -16.940 1.00 75.88 216 GLU A O 1
ATOM 1647 N N . LEU A 1 217 ? 11.922 7.728 -17.447 1.00 77.25 217 LEU A N 1
ATOM 1648 C CA . LEU A 1 217 ? 12.960 7.723 -18.488 1.00 77.25 217 LEU A CA 1
ATOM 1649 C C . LEU A 1 217 ? 12.585 8.635 -19.664 1.00 77.25 217 LEU A C 1
ATOM 1651 O O . LEU A 1 217 ? 13.397 9.481 -20.056 1.00 77.25 217 LEU A O 1
ATOM 1655 N N . HIS A 1 218 ? 11.363 8.509 -20.196 1.00 77.50 218 HIS A N 1
ATOM 1656 C CA . HIS A 1 218 ? 10.877 9.356 -21.291 1.00 77.50 218 HIS A CA 1
ATOM 1657 C C . HIS A 1 218 ? 10.856 10.830 -20.878 1.00 77.50 218 HIS A C 1
ATOM 1659 O O . HIS A 1 218 ? 11.396 11.690 -21.577 1.00 77.50 218 HIS A O 1
ATOM 1665 N N . ARG A 1 219 ? 10.329 11.125 -19.689 1.00 73.38 219 ARG A N 1
ATOM 1666 C CA . ARG A 1 219 ? 10.234 12.479 -19.140 1.00 73.38 219 ARG A CA 1
ATOM 1667 C C . ARG A 1 219 ? 11.598 13.138 -18.949 1.00 73.38 219 ARG A C 1
ATOM 1669 O O . ARG A 1 219 ? 11.772 14.318 -19.268 1.00 73.38 219 ARG A O 1
ATOM 1676 N N . ARG A 1 220 ? 12.583 12.401 -18.431 1.00 73.06 220 ARG A N 1
ATOM 1677 C CA . ARG A 1 220 ? 13.954 12.905 -18.239 1.00 73.06 220 ARG A CA 1
ATOM 1678 C C . ARG A 1 220 ? 14.802 12.848 -19.510 1.00 73.06 220 ARG A C 1
ATOM 1680 O O . ARG A 1 220 ? 15.952 13.275 -19.461 1.00 73.06 220 ARG A O 1
ATOM 1687 N N . HIS A 1 221 ? 14.242 12.371 -20.626 1.00 75.00 221 HIS A N 1
ATOM 1688 C CA . HIS A 1 221 ? 14.956 12.142 -21.884 1.00 75.00 221 HIS A CA 1
ATOM 1689 C C . HIS A 1 221 ? 16.208 11.273 -21.676 1.00 75.00 221 HIS A C 1
ATOM 1691 O O . HIS A 1 221 ? 17.250 11.477 -22.301 1.00 75.00 221 HIS A O 1
ATOM 1697 N N . LEU A 1 222 ? 16.115 10.320 -20.746 1.00 73.25 222 LEU A N 1
ATOM 1698 C CA . LEU A 1 222 ? 17.183 9.386 -20.434 1.00 73.25 222 LEU A CA 1
ATOM 1699 C C . LEU A 1 222 ? 17.063 8.174 -21.351 1.00 73.25 222 LEU A C 1
ATOM 1701 O O . LEU A 1 222 ? 15.990 7.604 -21.539 1.00 73.25 222 LEU A O 1
ATOM 1705 N N . ALA A 1 223 ? 18.192 7.751 -21.907 1.00 72.19 223 ALA A N 1
ATOM 1706 C CA . ALA A 1 223 ? 18.251 6.485 -22.607 1.00 72.19 223 ALA A CA 1
ATOM 1707 C C . ALA A 1 223 ? 18.111 5.324 -21.609 1.00 72.19 223 ALA A C 1
ATOM 1709 O O . ALA A 1 223 ? 18.602 5.398 -20.481 1.00 72.19 223 ALA A O 1
ATOM 1710 N N . ARG A 1 224 ? 17.482 4.230 -22.054 1.00 75.62 224 ARG A N 1
ATOM 1711 C CA . ARG A 1 224 ? 17.404 2.966 -21.303 1.00 75.62 224 ARG A CA 1
ATOM 1712 C C . ARG A 1 224 ? 18.773 2.568 -20.743 1.00 75.62 224 ARG A C 1
ATOM 1714 O O . ARG A 1 224 ? 19.783 2.655 -21.444 1.00 75.62 224 ARG A O 1
ATOM 1721 N N . LEU A 1 225 ? 18.815 2.083 -19.500 1.00 73.38 225 LEU A N 1
ATOM 1722 C CA . LEU A 1 225 ? 20.089 1.801 -18.816 1.00 73.38 225 LEU A CA 1
ATOM 1723 C C . LEU A 1 225 ? 20.927 0.742 -19.554 1.00 73.38 225 LEU A C 1
ATOM 1725 O O . LEU A 1 225 ? 22.153 0.766 -19.477 1.00 73.38 225 LEU A O 1
ATOM 1729 N N . SER A 1 226 ? 20.280 -0.135 -20.332 1.00 66.00 226 SER A N 1
ATOM 1730 C CA . SER A 1 226 ? 20.942 -1.112 -21.208 1.00 66.00 226 SER A CA 1
ATOM 1731 C C . SER A 1 226 ? 21.811 -0.490 -22.311 1.00 66.00 226 SER A C 1
ATOM 1733 O O . SER A 1 226 ? 22.757 -1.135 -22.753 1.00 66.00 226 SER A O 1
ATOM 1735 N N . THR A 1 227 ? 21.543 0.745 -22.755 1.00 65.25 227 THR A N 1
ATOM 1736 C CA . THR A 1 227 ? 22.357 1.420 -23.785 1.00 65.25 227 THR A CA 1
ATOM 1737 C C . THR A 1 227 ? 23.410 2.363 -23.207 1.00 65.25 227 THR A C 1
ATOM 1739 O O . THR A 1 227 ? 24.360 2.694 -23.910 1.00 65.25 227 THR A O 1
ATOM 1742 N N . HIS A 1 228 ? 23.281 2.780 -21.941 1.00 66.00 228 HIS A N 1
ATOM 1743 C CA . HIS A 1 228 ? 24.205 3.711 -21.278 1.00 66.00 228 HIS A CA 1
ATOM 1744 C C . HIS A 1 228 ? 24.673 3.179 -19.908 1.00 66.00 228 HIS A C 1
ATOM 1746 O O . HIS A 1 228 ? 24.322 3.725 -18.861 1.00 66.00 228 HIS A O 1
ATOM 1752 N N . PRO A 1 229 ? 25.538 2.147 -19.877 1.00 67.44 229 PRO A N 1
ATOM 1753 C CA . PRO A 1 229 ? 25.973 1.503 -18.633 1.00 67.44 229 PRO A CA 1
ATOM 1754 C C . PRO A 1 229 ? 26.761 2.428 -17.687 1.00 67.44 229 PRO A C 1
ATOM 1756 O O . PRO A 1 229 ? 26.829 2.171 -16.488 1.00 67.44 229 PRO A O 1
ATOM 1759 N N . ARG A 1 230 ? 27.327 3.537 -18.187 1.00 62.59 230 ARG A N 1
ATOM 1760 C CA . ARG A 1 230 ? 28.080 4.504 -17.366 1.00 62.59 230 ARG A CA 1
ATOM 1761 C C . ARG A 1 230 ? 27.201 5.290 -16.386 1.00 62.59 230 ARG A C 1
ATOM 1763 O O . ARG A 1 230 ? 27.676 5.637 -15.311 1.00 62.59 230 ARG A O 1
ATOM 1770 N N . THR A 1 231 ? 25.938 5.555 -16.727 1.00 66.75 231 THR A N 1
ATOM 1771 C CA . THR A 1 231 ? 24.964 6.214 -15.834 1.00 66.75 231 THR A CA 1
ATOM 1772 C C . THR A 1 231 ? 24.124 5.208 -15.044 1.00 66.75 231 THR A C 1
ATOM 1774 O O . THR A 1 231 ? 23.399 5.600 -14.128 1.00 66.75 231 THR A O 1
ATOM 1777 N N . ALA A 1 232 ? 24.264 3.909 -15.339 1.00 72.12 232 ALA A N 1
ATOM 1778 C CA . ALA A 1 232 ? 23.422 2.866 -14.770 1.00 72.12 232 ALA A CA 1
ATOM 1779 C C . ALA A 1 232 ? 23.551 2.731 -13.250 1.00 72.12 232 ALA A C 1
ATOM 1781 O O . ALA A 1 232 ? 22.549 2.568 -12.562 1.00 72.12 232 ALA A O 1
ATOM 1782 N N . GLY A 1 233 ? 24.764 2.869 -12.707 1.00 76.81 233 GLY A N 1
ATOM 1783 C CA . GLY A 1 233 ? 24.985 2.759 -11.264 1.00 76.81 233 GLY A CA 1
ATOM 1784 C C . GLY A 1 233 ? 24.259 3.838 -10.453 1.00 76.81 233 GLY A C 1
ATOM 1785 O O . GLY A 1 233 ? 23.654 3.532 -9.428 1.00 76.81 233 GLY A O 1
ATOM 1786 N N . ALA A 1 234 ? 24.277 5.089 -10.922 1.00 78.12 234 ALA A N 1
ATOM 1787 C CA . ALA A 1 234 ? 23.650 6.207 -10.216 1.00 78.12 234 ALA A CA 1
ATOM 1788 C C . ALA A 1 234 ? 22.114 6.141 -10.267 1.00 78.12 234 ALA A C 1
ATOM 1790 O O . ALA A 1 234 ? 21.462 6.361 -9.248 1.00 78.12 234 ALA A O 1
ATOM 1791 N N . GLU A 1 235 ? 21.535 5.784 -11.417 1.00 77.38 235 GLU A N 1
ATOM 1792 C CA . GLU A 1 235 ? 20.079 5.629 -11.554 1.00 77.38 235 GLU A CA 1
ATOM 1793 C C . GLU A 1 235 ? 19.557 4.392 -10.811 1.00 77.38 235 GLU A C 1
ATOM 1795 O O . GLU A 1 235 ? 18.546 4.481 -10.125 1.00 77.38 235 GLU A O 1
ATOM 1800 N N . LEU A 1 236 ? 20.271 3.260 -10.824 1.00 80.94 236 LEU A N 1
ATOM 1801 C CA . LEU A 1 236 ? 19.885 2.097 -10.012 1.00 80.94 236 LEU A CA 1
ATOM 1802 C C . LEU A 1 236 ? 19.968 2.390 -8.506 1.00 80.94 236 LEU A C 1
ATOM 1804 O O . LEU A 1 236 ? 19.122 1.929 -7.740 1.00 80.94 236 LEU A O 1
ATOM 1808 N N . ALA A 1 237 ? 20.953 3.183 -8.068 1.00 82.44 237 ALA A N 1
ATOM 1809 C CA . ALA A 1 237 ? 21.023 3.649 -6.684 1.00 82.44 237 ALA A CA 1
ATOM 1810 C C . ALA A 1 237 ? 19.861 4.595 -6.337 1.00 82.44 237 ALA A C 1
ATOM 1812 O O . ALA A 1 237 ? 19.300 4.486 -5.244 1.00 82.44 237 ALA A O 1
ATOM 1813 N N . ARG A 1 238 ? 19.459 5.478 -7.264 1.00 83.88 238 ARG A N 1
ATOM 1814 C CA . ARG A 1 238 ? 18.268 6.333 -7.124 1.00 83.88 238 ARG A CA 1
ATOM 1815 C C . ARG A 1 238 ? 17.011 5.490 -6.951 1.00 83.88 238 ARG A C 1
ATOM 1817 O O . ARG A 1 238 ? 16.316 5.676 -5.961 1.00 83.88 238 ARG A O 1
ATOM 1824 N N . ILE A 1 239 ? 16.766 4.554 -7.868 1.00 82.62 239 ILE A N 1
ATOM 1825 C CA . ILE A 1 239 ? 15.601 3.658 -7.858 1.00 82.62 239 ILE A CA 1
ATOM 1826 C C . ILE A 1 239 ? 15.550 2.869 -6.554 1.00 82.62 239 ILE A C 1
ATOM 1828 O O . ILE A 1 239 ? 14.510 2.815 -5.904 1.00 82.62 239 ILE A O 1
ATOM 1832 N N . ARG A 1 240 ? 16.684 2.304 -6.120 1.00 85.38 240 ARG A N 1
ATOM 1833 C CA . ARG A 1 240 ? 16.764 1.571 -4.852 1.00 85.38 240 ARG A CA 1
ATOM 1834 C C . ARG A 1 240 ? 16.413 2.457 -3.663 1.00 85.38 240 ARG A C 1
ATOM 1836 O O . ARG A 1 240 ? 15.677 2.024 -2.790 1.00 85.38 240 ARG A O 1
ATOM 1843 N N . THR A 1 241 ? 16.945 3.675 -3.627 1.00 83.31 241 THR A N 1
ATOM 1844 C CA . THR A 1 241 ? 16.699 4.621 -2.532 1.00 83.31 241 THR A CA 1
ATOM 1845 C C . THR A 1 241 ? 15.231 5.053 -2.509 1.00 83.31 241 THR A C 1
ATOM 1847 O O . THR A 1 241 ? 14.601 5.010 -1.460 1.00 83.31 241 THR A O 1
ATOM 1850 N N . ASP A 1 242 ? 14.673 5.406 -3.666 1.00 81.94 242 ASP A N 1
ATOM 1851 C CA . ASP A 1 242 ? 13.273 5.812 -3.828 1.00 81.94 242 ASP A CA 1
ATOM 1852 C C . ASP A 1 242 ? 12.303 4.681 -3.454 1.00 81.94 242 ASP A C 1
ATOM 1854 O O . ASP A 1 242 ? 11.381 4.892 -2.674 1.00 81.94 242 ASP A O 1
ATOM 1858 N N . THR A 1 243 ? 12.571 3.456 -3.917 1.00 85.00 243 THR A N 1
ATOM 1859 C CA . THR A 1 243 ? 11.779 2.268 -3.563 1.00 85.00 243 THR A CA 1
ATOM 1860 C C . THR A 1 243 ? 11.879 1.968 -2.070 1.00 85.00 243 THR A C 1
ATOM 1862 O O . THR A 1 243 ? 10.867 1.733 -1.424 1.00 85.00 243 THR A O 1
ATOM 1865 N N . LEU A 1 244 ? 13.081 2.016 -1.489 1.00 88.31 244 LEU A N 1
ATOM 1866 C CA . LEU A 1 244 ? 13.281 1.742 -0.066 1.00 88.31 244 LEU A CA 1
ATOM 1867 C C . LEU A 1 244 ? 12.498 2.726 0.811 1.00 88.31 244 LEU A C 1
ATOM 1869 O O . LEU A 1 244 ? 11.792 2.300 1.717 1.00 88.31 244 LEU A O 1
ATOM 1873 N N . PHE A 1 245 ? 12.572 4.028 0.524 1.00 85.06 245 PHE A N 1
ATOM 1874 C CA . PHE A 1 245 ? 11.824 5.026 1.291 1.00 85.06 245 PHE A CA 1
ATOM 1875 C C . PHE A 1 245 ? 10.319 4.979 1.022 1.00 85.06 245 PHE A C 1
ATOM 1877 O O . PHE A 1 245 ? 9.545 5.128 1.963 1.00 85.06 245 PHE A O 1
ATOM 1884 N N . GLY A 1 246 ? 9.904 4.761 -0.228 1.00 81.94 246 GLY A N 1
ATOM 1885 C CA . GLY A 1 246 ? 8.493 4.664 -0.597 1.00 81.94 246 GLY A CA 1
ATOM 1886 C C . GLY A 1 246 ? 7.792 3.485 0.074 1.00 81.94 246 GLY A C 1
ATOM 1887 O O . GLY A 1 246 ? 6.763 3.673 0.716 1.00 81.94 246 GLY A O 1
ATOM 1888 N N . MET A 1 247 ? 8.400 2.297 0.020 1.00 87.38 247 MET A N 1
ATOM 1889 C CA . MET A 1 247 ? 7.852 1.107 0.679 1.00 87.38 247 MET A CA 1
ATOM 1890 C C . MET A 1 247 ? 7.938 1.216 2.203 1.00 87.38 247 MET A C 1
ATOM 1892 O O . MET A 1 247 ? 7.021 0.797 2.893 1.00 87.38 247 MET A O 1
ATOM 1896 N N . ALA A 1 248 ? 8.998 1.826 2.753 1.00 88.00 248 ALA A N 1
ATOM 1897 C CA . ALA A 1 248 ? 9.103 2.015 4.202 1.00 88.00 248 ALA A CA 1
ATOM 1898 C C . ALA A 1 248 ? 7.998 2.932 4.726 1.00 88.00 248 ALA A C 1
ATOM 1900 O O . ALA A 1 248 ? 7.478 2.709 5.814 1.00 88.00 248 ALA A O 1
ATOM 1901 N N . PHE A 1 249 ? 7.656 3.965 3.954 1.00 83.56 249 PHE A N 1
ATOM 1902 C CA . PHE A 1 249 ? 6.580 4.883 4.285 1.00 83.56 249 PHE A CA 1
ATOM 1903 C C . PHE A 1 249 ? 5.224 4.173 4.325 1.00 83.56 249 PHE A C 1
ATOM 1905 O O . PHE A 1 249 ? 4.520 4.299 5.324 1.00 83.56 249 PHE A O 1
ATOM 1912 N N . SER A 1 250 ? 4.908 3.385 3.295 1.00 83.44 250 SER A N 1
ATOM 1913 C CA . SER A 1 250 ? 3.651 2.632 3.242 1.00 83.44 250 SER A CA 1
ATOM 1914 C C . SER A 1 250 ? 3.553 1.581 4.350 1.00 83.44 250 SER A C 1
ATOM 1916 O O . SER A 1 250 ? 2.626 1.603 5.153 1.00 83.44 250 SER A O 1
ATOM 1918 N N . HIS A 1 251 ? 4.589 0.754 4.530 1.00 89.12 251 HIS A N 1
ATOM 1919 C CA . HIS A 1 251 ? 4.636 -0.228 5.620 1.00 89.12 251 HIS A CA 1
ATOM 1920 C C . HIS A 1 251 ? 4.503 0.402 7.004 1.00 89.12 251 HIS A C 1
ATOM 1922 O O . HIS A 1 251 ? 3.898 -0.184 7.901 1.00 89.12 251 HIS A O 1
ATOM 1928 N N . LEU A 1 252 ? 5.082 1.587 7.203 1.00 88.81 252 LEU A N 1
ATOM 1929 C CA . LEU A 1 252 ? 4.950 2.308 8.461 1.00 88.81 252 LEU A CA 1
ATOM 1930 C C . LEU A 1 252 ? 3.492 2.718 8.698 1.00 88.81 252 LEU A C 1
ATOM 1932 O O . LEU A 1 252 ? 2.986 2.529 9.802 1.00 88.81 252 LEU A O 1
ATOM 1936 N N . ILE A 1 253 ? 2.815 3.236 7.673 1.00 85.56 253 ILE A N 1
ATOM 1937 C CA . ILE A 1 253 ? 1.396 3.598 7.737 1.00 85.56 253 ILE A CA 1
ATOM 1938 C C . ILE A 1 253 ? 0.535 2.363 7.999 1.00 85.56 253 ILE A C 1
ATOM 1940 O O . ILE A 1 253 ? -0.236 2.379 8.958 1.00 85.56 253 ILE A O 1
ATOM 1944 N N . ALA A 1 254 ? 0.717 1.283 7.238 1.00 89.19 254 ALA A N 1
ATOM 1945 C CA . ALA A 1 254 ? 0.022 0.015 7.445 1.00 89.19 254 ALA A CA 1
ATOM 1946 C C . ALA A 1 254 ? 0.177 -0.491 8.890 1.00 89.19 254 ALA A C 1
ATOM 1948 O O . ALA A 1 254 ? -0.806 -0.845 9.545 1.00 89.19 254 ALA A O 1
ATOM 1949 N N . LEU A 1 255 ? 1.395 -0.437 9.444 1.00 90.44 255 LEU A N 1
ATOM 1950 C CA . LEU A 1 255 ? 1.652 -0.802 10.838 1.00 90.44 255 LEU A CA 1
ATOM 1951 C C . LEU A 1 255 ? 0.889 0.101 11.819 1.00 90.44 255 LEU A C 1
ATOM 1953 O O . LEU A 1 255 ? 0.292 -0.398 12.773 1.00 90.44 255 LEU A O 1
ATOM 1957 N N . PHE A 1 256 ? 0.883 1.418 11.593 1.00 88.44 256 PHE A N 1
ATOM 1958 C CA . PHE A 1 256 ? 0.124 2.353 12.423 1.00 88.44 256 PHE A CA 1
ATOM 1959 C C . PHE A 1 256 ? -1.389 2.131 12.323 1.00 88.44 256 PHE A C 1
ATOM 1961 O O . PHE A 1 256 ? -2.063 2.283 13.337 1.00 88.44 256 PHE A O 1
ATOM 1968 N N . ILE A 1 257 ? -1.925 1.720 11.170 1.00 87.19 257 ILE A N 1
ATOM 1969 C CA . ILE A 1 257 ? -3.346 1.367 11.018 1.00 87.19 257 ILE A CA 1
ATOM 1970 C C . ILE A 1 257 ? -3.692 0.153 11.891 1.00 87.19 257 ILE A C 1
ATOM 1972 O O . ILE A 1 257 ? -4.659 0.203 12.658 1.00 87.19 257 ILE A O 1
ATOM 1976 N N . ILE A 1 258 ? -2.885 -0.913 11.835 1.00 90.06 258 ILE A N 1
ATOM 1977 C CA . ILE A 1 258 ? -3.100 -2.114 12.660 1.00 90.06 258 ILE A CA 1
ATOM 1978 C C . ILE A 1 258 ? -2.990 -1.761 14.148 1.00 90.06 258 ILE A C 1
ATOM 1980 O O . ILE A 1 258 ? -3.856 -2.129 14.937 1.00 90.06 258 ILE A O 1
ATOM 1984 N N . ILE A 1 259 ? -1.961 -1.004 14.545 1.00 89.44 259 ILE A N 1
ATOM 1985 C CA . ILE A 1 259 ? -1.765 -0.597 15.945 1.00 89.44 259 ILE A CA 1
ATOM 1986 C C . ILE A 1 259 ? -2.913 0.294 16.426 1.00 89.44 259 ILE A C 1
ATOM 1988 O O . ILE A 1 259 ? -3.421 0.073 17.524 1.00 89.44 259 ILE A O 1
ATOM 1992 N N . ALA A 1 260 ? -3.340 1.273 15.623 1.00 85.31 260 ALA A N 1
ATOM 1993 C CA . ALA A 1 260 ? -4.447 2.159 15.965 1.00 85.31 260 ALA A CA 1
ATOM 1994 C C . ALA A 1 260 ? -5.716 1.351 16.220 1.00 85.31 260 ALA A C 1
ATOM 1996 O O . ALA A 1 260 ? -6.334 1.500 17.270 1.00 85.31 260 ALA A O 1
ATOM 1997 N N . THR A 1 261 ? -6.082 0.466 15.294 1.00 86.44 261 THR A N 1
ATOM 1998 C CA . THR A 1 261 ? -7.310 -0.338 15.385 1.00 86.44 261 THR A CA 1
ATOM 1999 C C . THR A 1 261 ? -7.238 -1.415 16.467 1.00 86.44 261 THR A C 1
ATOM 2001 O O . THR A 1 261 ? -8.236 -1.659 17.141 1.00 86.44 261 THR A O 1
ATOM 2004 N N . ALA A 1 262 ? -6.061 -1.969 16.751 1.00 87.56 262 ALA A N 1
ATOM 2005 C CA . ALA A 1 262 ? -5.848 -2.832 17.910 1.00 87.56 262 ALA A CA 1
ATOM 2006 C C . ALA A 1 262 ? -6.001 -2.073 19.243 1.00 87.56 262 ALA A C 1
ATOM 2008 O O . ALA A 1 262 ? -6.653 -2.548 20.172 1.00 87.56 262 ALA A O 1
ATOM 2009 N N . ALA A 1 263 ? -5.437 -0.869 19.350 1.00 84.50 263 ALA A N 1
ATOM 2010 C CA . ALA A 1 263 ? -5.508 -0.066 20.571 1.00 84.50 263 ALA A CA 1
ATOM 2011 C C . ALA A 1 263 ? -6.909 0.493 20.849 1.00 84.50 263 ALA A C 1
ATOM 2013 O O . ALA A 1 263 ? -7.248 0.767 21.996 1.00 84.50 263 ALA A O 1
ATOM 2014 N N . THR A 1 264 ? -7.715 0.678 19.806 1.00 81.50 264 THR A N 1
ATOM 2015 C CA . THR A 1 264 ? -9.015 1.348 19.901 1.00 81.50 264 THR A CA 1
ATOM 2016 C C . THR A 1 264 ? -10.179 0.384 19.734 1.00 81.50 264 THR A C 1
ATOM 2018 O O . THR A 1 264 ? -11.027 0.306 20.614 1.00 81.50 264 THR A O 1
ATOM 2021 N N . LEU A 1 265 ? -10.247 -0.370 18.641 1.00 83.50 265 LEU A N 1
ATOM 2022 C CA . LEU A 1 265 ? -11.401 -1.209 18.326 1.00 83.50 265 LEU A CA 1
ATOM 2023 C C . LEU A 1 265 ? -11.316 -2.558 19.037 1.00 83.50 265 LEU A C 1
ATOM 2025 O O . LEU A 1 265 ? -12.263 -2.930 19.730 1.00 83.50 265 LEU A O 1
ATOM 2029 N N . HIS A 1 266 ? -10.168 -3.239 18.959 1.00 84.19 266 HIS A N 1
ATOM 2030 C CA . HIS A 1 266 ? -9.977 -4.519 19.650 1.00 84.19 266 HIS A CA 1
ATOM 2031 C C . HIS A 1 266 ? -10.090 -4.358 21.173 1.00 84.19 266 HIS A C 1
ATOM 2033 O O . HIS A 1 266 ? -10.774 -5.138 21.834 1.00 84.19 266 HIS A O 1
ATOM 2039 N N . ALA A 1 267 ? -9.496 -3.295 21.728 1.00 80.19 267 ALA A N 1
ATOM 2040 C CA . ALA A 1 267 ? -9.587 -2.980 23.154 1.00 80.19 267 ALA A CA 1
ATOM 2041 C C . ALA A 1 267 ? -11.024 -2.685 23.631 1.00 80.19 267 ALA A C 1
ATOM 2043 O O . ALA A 1 267 ? -11.364 -3.008 24.767 1.00 80.19 267 ALA A O 1
ATOM 2044 N N . ASN A 1 268 ? -11.875 -2.116 22.768 1.00 78.69 268 ASN A N 1
ATOM 2045 C CA . ASN A 1 268 ? -13.280 -1.823 23.075 1.00 78.69 268 ASN A CA 1
ATOM 2046 C C . ASN A 1 268 ? -14.250 -2.952 22.671 1.00 78.69 268 ASN A C 1
ATOM 2048 O O . ASN A 1 268 ? -15.464 -2.776 22.756 1.00 78.69 268 ASN A O 1
ATOM 2052 N N . GLY A 1 269 ? -13.740 -4.112 22.241 1.00 77.19 269 GLY A N 1
ATOM 2053 C CA . GLY A 1 269 ? -14.549 -5.282 21.877 1.00 77.19 269 GLY A CA 1
ATOM 2054 C C . GLY A 1 269 ? -15.196 -5.226 20.487 1.00 77.19 269 GLY A C 1
ATOM 2055 O O . GLY A 1 269 ? -15.941 -6.138 20.127 1.00 77.19 269 GLY A O 1
ATOM 2056 N N . THR A 1 270 ? -14.899 -4.208 19.675 1.00 79.94 270 THR A N 1
ATOM 2057 C CA . THR A 1 270 ? -15.381 -4.098 18.290 1.00 79.94 270 THR A CA 1
ATOM 2058 C C . THR A 1 270 ? -14.456 -4.878 17.364 1.00 79.94 270 THR A C 1
ATOM 2060 O O . THR A 1 270 ? -13.542 -4.324 16.762 1.00 79.94 270 THR A O 1
ATOM 2063 N N . MET A 1 271 ? -14.681 -6.187 17.260 1.00 77.75 271 MET A N 1
ATOM 2064 C CA . MET A 1 271 ? -13.826 -7.073 16.458 1.00 77.75 271 MET A CA 1
ATOM 2065 C C . MET A 1 271 ? -14.325 -7.256 15.020 1.00 77.75 271 MET A C 1
ATOM 2067 O O . MET A 1 271 ? -13.551 -7.630 14.151 1.00 77.75 271 MET A O 1
ATOM 2071 N N . GLN A 1 272 ? -15.600 -6.986 14.728 1.00 77.19 272 GLN A N 1
ATOM 2072 C CA . GLN A 1 272 ? -16.160 -7.186 13.388 1.00 77.19 272 GLN A CA 1
ATOM 2073 C C . GLN A 1 272 ? -16.306 -5.859 12.650 1.00 77.19 272 GLN A C 1
ATOM 2075 O O . GLN A 1 272 ? -17.151 -5.032 12.983 1.00 77.19 272 GLN A O 1
ATOM 2080 N N . ILE A 1 273 ? -15.462 -5.680 11.640 1.00 79.94 273 ILE A N 1
ATOM 2081 C CA . ILE A 1 273 ? -15.476 -4.547 10.722 1.00 79.94 273 ILE A CA 1
ATOM 2082 C C . ILE A 1 273 ? -15.412 -5.131 9.324 1.00 79.94 273 ILE A C 1
ATOM 2084 O O . ILE A 1 273 ? -14.606 -6.013 9.058 1.00 79.94 273 ILE A O 1
ATOM 2088 N N . GLU A 1 274 ? -16.229 -4.628 8.419 1.00 76.81 274 GLU A N 1
ATOM 2089 C CA . GLU A 1 274 ? -16.244 -5.051 7.021 1.00 76.81 274 GLU A CA 1
ATOM 2090 C C . GLU A 1 274 ? -15.681 -3.966 6.099 1.00 76.81 274 GLU A C 1
ATOM 2092 O O . GLU A 1 274 ? -15.237 -4.268 4.997 1.00 76.81 274 GLU A O 1
ATOM 2097 N N . THR A 1 275 ? -15.649 -2.702 6.542 1.00 77.62 275 THR A N 1
ATOM 2098 C CA . THR A 1 275 ? -15.239 -1.568 5.697 1.00 77.62 275 THR A CA 1
ATOM 2099 C C . THR A 1 275 ? -14.332 -0.569 6.417 1.00 77.62 275 THR A C 1
ATOM 2101 O O . THR A 1 275 ? -14.423 -0.375 7.629 1.00 77.62 275 THR A O 1
ATOM 2104 N N . SER A 1 276 ? -13.497 0.147 5.659 1.00 76.44 276 SER A N 1
ATOM 2105 C CA . SER A 1 276 ? -12.679 1.259 6.174 1.00 76.44 276 SER A CA 1
ATOM 2106 C C . SER A 1 276 ? -13.527 2.407 6.740 1.00 76.44 276 SER A C 1
ATOM 2108 O O . SER A 1 276 ? -13.134 3.059 7.704 1.00 76.44 276 SER A O 1
ATOM 2110 N N . ALA A 1 277 ? -14.735 2.611 6.207 1.00 74.00 277 ALA A N 1
ATOM 2111 C CA . ALA A 1 277 ? -15.707 3.568 6.731 1.00 74.00 277 ALA A CA 1
ATOM 2112 C C . ALA A 1 277 ? -16.176 3.205 8.154 1.00 74.00 277 ALA A C 1
ATOM 2114 O O . ALA A 1 277 ? -16.202 4.066 9.031 1.00 74.00 277 ALA A O 1
ATOM 2115 N N . GLN A 1 278 ? -16.476 1.928 8.409 1.00 77.12 278 GLN A N 1
ATOM 2116 C CA . GLN A 1 278 ? -16.805 1.442 9.755 1.00 77.12 278 GLN A CA 1
ATOM 2117 C C . GLN A 1 278 ? -15.614 1.575 10.714 1.00 77.12 278 GLN A C 1
ATOM 2119 O O . GLN A 1 278 ? -15.809 1.933 11.873 1.00 77.12 278 GLN A O 1
ATOM 2124 N N . ALA A 1 279 ? -14.384 1.347 10.236 1.00 76.06 279 ALA A N 1
ATOM 2125 C CA . ALA A 1 279 ? -13.186 1.592 11.038 1.00 76.06 279 ALA A CA 1
ATOM 2126 C C . ALA A 1 279 ? -13.083 3.071 11.458 1.00 76.06 279 ALA A C 1
ATOM 2128 O O . ALA A 1 279 ? -12.852 3.365 12.630 1.00 76.06 279 ALA A O 1
ATOM 2129 N N . ALA A 1 280 ? -13.333 4.005 10.533 1.00 74.69 280 ALA A N 1
ATOM 2130 C CA . ALA A 1 280 ? -13.355 5.436 10.834 1.00 74.69 280 ALA A CA 1
ATOM 2131 C C . ALA A 1 280 ? -14.473 5.811 11.827 1.00 74.69 280 ALA A C 1
ATOM 2133 O O . ALA A 1 280 ? -14.239 6.579 12.761 1.00 74.69 280 ALA A O 1
ATOM 2134 N N . GLU A 1 281 ? -15.678 5.260 11.664 1.00 75.69 281 GLU A N 1
ATOM 2135 C CA . GLU A 1 281 ? -16.813 5.515 12.561 1.00 75.69 281 GLU A CA 1
ATOM 2136 C C . GLU A 1 281 ? -16.563 4.999 13.982 1.00 75.69 281 GLU A C 1
ATOM 2138 O O . GLU A 1 281 ? -16.830 5.704 14.954 1.00 75.69 281 GLU A O 1
ATOM 2143 N N . ALA A 1 282 ? -15.968 3.816 14.116 1.00 73.25 282 ALA A N 1
ATOM 2144 C CA . ALA A 1 282 ? -15.627 3.243 15.413 1.00 73.25 282 ALA A CA 1
ATOM 2145 C C . ALA A 1 282 ? -14.537 4.038 16.162 1.00 73.25 282 ALA A C 1
ATOM 2147 O O . ALA A 1 282 ? -14.467 3.979 17.389 1.00 73.25 282 ALA A O 1
ATOM 2148 N N . LEU A 1 283 ? -13.725 4.831 15.451 1.00 69.81 283 LEU A N 1
ATOM 2149 C CA . LEU A 1 283 ? -12.749 5.753 16.045 1.00 69.81 283 LEU A CA 1
ATOM 2150 C C . LEU A 1 283 ? -13.368 7.081 16.518 1.00 69.81 283 LEU A C 1
ATOM 2152 O O . LEU A 1 283 ? -12.774 7.770 17.353 1.00 69.81 283 LEU A O 1
ATOM 2156 N N . ARG A 1 284 ? -14.567 7.444 16.037 1.00 74.19 284 ARG A N 1
ATOM 2157 C CA . ARG A 1 284 ? -15.262 8.703 16.368 1.00 74.19 284 ARG A CA 1
ATOM 2158 C C . ARG A 1 284 ? -15.420 8.976 17.875 1.00 74.19 284 ARG A C 1
ATOM 2160 O O . ARG A 1 284 ? -15.122 10.101 18.275 1.00 74.19 284 ARG A O 1
ATOM 2167 N N . PRO A 1 285 ? -15.851 8.026 18.733 1.00 68.50 285 PRO A N 1
ATOM 2168 C CA . PRO A 1 285 ? -16.037 8.299 20.162 1.00 68.50 285 PRO A CA 1
ATOM 2169 C C . PRO A 1 285 ? -14.726 8.523 20.929 1.00 68.50 285 PRO A C 1
ATOM 2171 O O . PRO A 1 285 ? -14.745 9.144 21.986 1.00 68.50 285 PRO A O 1
ATOM 2174 N N . ILE A 1 286 ? -13.597 8.042 20.406 1.00 67.31 286 ILE A N 1
ATOM 2175 C CA . ILE A 1 286 ? -12.294 8.091 21.086 1.00 67.31 286 ILE A CA 1
ATOM 2176 C C . ILE A 1 286 ? -11.502 9.319 20.630 1.00 67.31 286 ILE A C 1
ATOM 2178 O O . ILE A 1 286 ? -10.890 10.004 21.443 1.00 67.31 286 ILE A O 1
ATOM 2182 N N . ALA A 1 287 ? -11.529 9.611 19.328 1.00 67.19 287 ALA A N 1
ATOM 2183 C CA . ALA A 1 287 ? -10.711 10.659 18.724 1.00 67.19 287 ALA A CA 1
ATOM 2184 C C . ALA A 1 287 ? -11.489 11.948 18.383 1.00 67.19 287 ALA A C 1
ATOM 2186 O O . ALA A 1 287 ? -10.890 12.932 17.946 1.00 67.19 287 ALA A O 1
ATOM 2187 N N . GLY A 1 288 ? -12.811 11.964 18.577 1.00 72.69 288 GLY A N 1
ATOM 2188 C CA . GLY A 1 288 ? -13.676 13.118 18.329 1.00 72.69 288 GLY A CA 1
ATOM 2189 C C . GLY A 1 288 ? -14.051 13.333 16.856 1.00 72.69 288 GLY A C 1
ATOM 2190 O O . GLY A 1 288 ? -13.539 12.683 15.942 1.00 72.69 288 GLY A O 1
ATOM 2191 N N . GLU A 1 289 ? -14.965 14.281 16.614 1.00 76.75 289 GLU A N 1
ATOM 2192 C CA . GLU A 1 289 ? -15.516 14.545 15.271 1.00 76.75 289 GLU A CA 1
ATOM 2193 C C . GLU A 1 289 ? -14.482 15.051 14.266 1.00 76.75 289 GLU A C 1
ATOM 2195 O O . GLU A 1 289 ? -14.555 14.718 13.085 1.00 76.75 289 GLU A O 1
ATOM 2200 N N . PHE A 1 290 ? -13.499 15.828 14.727 1.00 72.31 290 PHE A N 1
ATOM 2201 C CA . PHE A 1 290 ? -12.449 16.340 13.853 1.00 72.31 290 PHE A CA 1
ATOM 2202 C C . PHE A 1 290 ? -11.616 15.201 13.257 1.00 72.31 290 PHE A C 1
ATOM 2204 O O . PHE A 1 290 ? -11.383 15.166 12.052 1.00 72.31 290 PHE A O 1
ATOM 2211 N N . THR A 1 291 ? -11.228 14.223 14.076 1.00 69.62 291 THR A N 1
ATOM 2212 C CA . THR A 1 291 ? -10.424 13.085 13.617 1.00 69.62 291 THR A CA 1
ATOM 2213 C C . THR A 1 291 ? -11.219 12.197 12.663 1.00 69.62 291 THR A C 1
ATOM 2215 O O . THR A 1 291 ? -10.697 11.780 11.633 1.00 69.62 291 THR A O 1
ATOM 2218 N N . PHE A 1 292 ? -12.506 11.976 12.940 1.00 75.19 292 PHE A N 1
ATOM 2219 C CA . PHE A 1 292 ? -13.405 11.283 12.016 1.00 75.19 292 PHE A CA 1
ATOM 2220 C C . PHE A 1 292 ? -13.486 11.976 10.647 1.00 75.19 292 PHE A C 1
ATOM 2222 O O . PHE A 1 292 ? -13.373 11.314 9.614 1.00 75.19 292 PHE A O 1
ATOM 2229 N N . ALA A 1 293 ? -13.620 13.306 10.624 1.00 75.06 293 ALA A N 1
ATOM 2230 C CA . ALA A 1 293 ? -13.647 14.067 9.379 1.00 75.06 293 ALA A CA 1
ATOM 2231 C C . ALA A 1 293 ? -12.331 13.945 8.597 1.00 75.06 293 ALA A C 1
ATOM 2233 O O . ALA A 1 293 ? -12.349 13.758 7.380 1.00 75.06 293 ALA A O 1
ATOM 2234 N N . VAL A 1 294 ? -11.194 13.986 9.297 1.00 74.38 294 VAL A N 1
ATOM 2235 C CA . VAL A 1 294 ? -9.870 13.778 8.696 1.00 74.38 294 VAL A CA 1
ATOM 2236 C C . VAL A 1 294 ? -9.733 12.357 8.134 1.00 74.38 294 VAL A C 1
ATOM 2238 O O . VAL A 1 294 ? -9.215 12.202 7.030 1.00 74.38 294 VAL A O 1
ATOM 2241 N N . PHE A 1 295 ? -10.245 11.330 8.819 1.00 75.56 295 PHE A N 1
ATOM 2242 C CA . PHE A 1 295 ? -10.228 9.953 8.313 1.00 75.56 295 PHE A CA 1
ATOM 2243 C C . PHE A 1 295 ? -11.087 9.759 7.075 1.00 75.56 295 PHE A C 1
ATOM 2245 O O . PHE A 1 295 ? -10.616 9.203 6.086 1.00 75.56 295 PHE A O 1
ATOM 2252 N N . ALA A 1 296 ? -12.333 10.230 7.105 1.00 79.31 296 ALA A N 1
ATOM 2253 C CA . ALA A 1 296 ? -13.219 10.132 5.955 1.00 79.31 296 ALA A CA 1
ATOM 2254 C C . ALA A 1 296 ? -12.634 10.883 4.746 1.00 79.31 296 ALA A C 1
ATOM 2256 O O . ALA A 1 296 ? -12.651 10.364 3.629 1.00 79.31 296 ALA A O 1
ATOM 2257 N N . ALA A 1 297 ? -12.029 12.055 4.970 1.00 76.50 297 ALA A N 1
ATOM 2258 C CA . ALA A 1 297 ? -11.299 12.781 3.935 1.00 76.50 297 ALA A CA 1
ATOM 2259 C C . ALA A 1 297 ? -10.065 12.009 3.431 1.00 76.50 297 ALA A C 1
ATOM 2261 O O . ALA A 1 297 ? -9.798 12.020 2.232 1.00 76.50 297 ALA A O 1
ATOM 2262 N N . GLY A 1 298 ? -9.343 11.313 4.313 1.00 77.19 298 GLY A N 1
ATOM 2263 C CA . GLY A 1 298 ? -8.202 10.473 3.950 1.00 77.19 298 GLY A CA 1
ATOM 2264 C C . GLY A 1 298 ? -8.585 9.245 3.123 1.00 77.19 298 GLY A C 1
ATOM 2265 O O . GLY A 1 298 ? -7.922 8.957 2.133 1.00 77.19 298 GLY A O 1
ATOM 2266 N N . ILE A 1 299 ? -9.692 8.568 3.448 1.00 80.88 299 ILE A N 1
ATOM 2267 C CA . ILE A 1 299 ? -10.235 7.448 2.654 1.00 80.88 299 ILE A CA 1
ATOM 2268 C C . ILE A 1 299 ? -10.652 7.929 1.260 1.00 80.88 299 ILE A C 1
ATOM 2270 O O . ILE A 1 299 ? -10.310 7.316 0.253 1.00 80.88 299 ILE A O 1
ATOM 2274 N N . ILE A 1 300 ? -11.360 9.060 1.177 1.00 81.19 300 ILE A N 1
ATOM 2275 C CA . ILE A 1 300 ? -11.723 9.649 -0.121 1.00 81.19 300 ILE A CA 1
ATOM 2276 C C . ILE A 1 300 ? -10.456 10.024 -0.895 1.00 81.19 300 ILE A C 1
ATOM 2278 O O . ILE A 1 300 ? -10.342 9.754 -2.088 1.00 81.19 300 ILE A O 1
ATOM 2282 N N . GLY A 1 301 ? -9.488 10.619 -0.205 1.00 76.81 301 GLY A N 1
ATOM 2283 C CA . GLY A 1 301 ? -8.244 11.063 -0.797 1.00 76.81 301 GLY A CA 1
ATOM 2284 C C . GLY A 1 301 ? -7.405 9.922 -1.380 1.00 76.81 301 GLY A C 1
ATOM 2285 O O . GLY A 1 301 ? -7.022 9.955 -2.546 1.00 76.81 301 GLY A O 1
ATOM 2286 N N . THR A 1 302 ? -7.157 8.888 -0.584 1.00 76.38 302 THR A N 1
ATOM 2287 C CA . THR A 1 302 ? -6.423 7.681 -0.996 1.00 76.38 302 THR A CA 1
ATOM 2288 C C . THR A 1 302 ? -7.141 6.933 -2.116 1.00 76.38 302 THR A C 1
ATOM 2290 O O . THR A 1 302 ? -6.493 6.525 -3.070 1.00 76.38 302 THR A O 1
ATOM 2293 N N . GLY A 1 303 ? -8.475 6.858 -2.107 1.00 79.38 303 GLY A N 1
ATOM 2294 C CA . GLY A 1 303 ? -9.228 6.265 -3.217 1.00 79.38 303 GLY A CA 1
ATOM 2295 C C . GLY A 1 303 ? -9.106 7.052 -4.528 1.00 79.38 303 GLY A C 1
ATOM 2296 O O . GLY A 1 303 ? -8.876 6.475 -5.589 1.00 79.38 303 GLY A O 1
ATOM 2297 N N . MET A 1 304 ? -9.149 8.390 -4.472 1.00 76.50 304 MET A N 1
ATOM 2298 C CA . MET A 1 304 ? -8.895 9.235 -5.654 1.00 76.50 304 MET A CA 1
ATOM 2299 C C . MET A 1 304 ? -7.461 9.098 -6.198 1.00 76.50 304 MET A C 1
ATOM 2301 O O . MET A 1 304 ? -7.207 9.411 -7.368 1.00 76.50 304 MET A O 1
ATOM 2305 N N . LEU A 1 305 ? -6.529 8.653 -5.353 1.00 73.81 305 LEU A N 1
ATOM 2306 C CA . LEU A 1 305 ? -5.146 8.351 -5.706 1.00 73.81 305 LEU A CA 1
ATOM 2307 C C . LEU A 1 305 ? -5.008 6.948 -6.316 1.00 73.81 305 LEU A C 1
ATOM 2309 O O . LEU A 1 305 ? -4.366 6.800 -7.352 1.00 73.81 305 LEU A O 1
ATOM 2313 N N . ALA A 1 306 ? -5.607 5.936 -5.691 1.00 74.75 306 ALA A N 1
ATOM 2314 C CA . ALA A 1 306 ? -5.443 4.536 -6.064 1.00 74.75 306 ALA A CA 1
ATOM 2315 C C . ALA A 1 306 ? -6.168 4.184 -7.369 1.00 74.75 306 ALA A C 1
ATOM 2317 O O . ALA A 1 306 ? -5.603 3.494 -8.216 1.00 74.75 306 ALA A O 1
ATOM 2318 N N . VAL A 1 307 ? -7.379 4.710 -7.591 1.00 79.69 307 VAL A N 1
ATOM 2319 C CA . VAL A 1 307 ? -8.203 4.341 -8.757 1.00 79.69 307 VAL A CA 1
ATOM 2320 C C . VAL A 1 307 ? -7.488 4.595 -10.097 1.00 79.69 307 VAL A C 1
ATOM 2322 O O . VAL A 1 307 ? -7.446 3.673 -10.913 1.00 79.69 307 VAL A O 1
ATOM 2325 N N . PRO A 1 308 ? -6.860 5.761 -10.352 1.00 74.56 308 PRO A N 1
ATOM 2326 C CA . PRO A 1 308 ? -6.131 5.974 -11.607 1.00 74.56 308 PRO A CA 1
ATOM 2327 C C . PRO A 1 308 ? -4.826 5.173 -11.704 1.00 74.56 308 PRO A C 1
ATOM 2329 O O . PRO A 1 308 ? -4.408 4.813 -12.798 1.00 7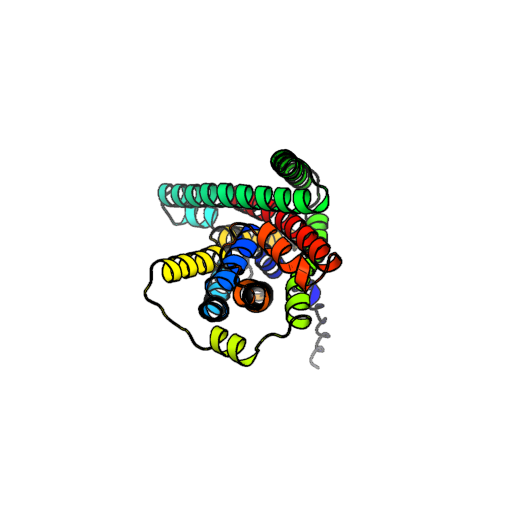4.56 308 PRO A O 1
ATOM 2332 N N . VAL A 1 309 ? -4.188 4.839 -10.579 1.00 73.44 309 VAL A N 1
ATOM 2333 C CA . VAL A 1 309 ? -3.020 3.939 -10.556 1.00 73.44 309 VAL A CA 1
ATOM 2334 C C . VAL A 1 309 ? -3.430 2.517 -10.964 1.00 73.44 309 VAL A C 1
ATOM 2336 O O . VAL A 1 309 ? -2.792 1.889 -11.814 1.00 73.44 309 VAL A O 1
ATOM 2339 N N . LEU A 1 310 ? -4.544 2.026 -10.418 1.00 76.88 310 LEU A N 1
ATOM 2340 C CA . LEU A 1 310 ? -5.145 0.737 -10.763 1.00 76.88 310 LEU A CA 1
ATOM 2341 C C . LEU A 1 310 ? -5.576 0.704 -12.238 1.00 76.88 310 LEU A C 1
ATOM 2343 O O . LEU A 1 310 ? -5.255 -0.253 -12.948 1.00 76.88 310 LEU A O 1
ATOM 2347 N N . ALA A 1 311 ? -6.235 1.758 -12.725 1.00 74.06 311 ALA A N 1
ATOM 2348 C CA . ALA A 1 311 ? -6.645 1.880 -14.123 1.00 74.06 311 ALA A CA 1
ATOM 2349 C C . ALA A 1 311 ? -5.437 1.957 -15.073 1.00 74.06 311 ALA A C 1
ATOM 2351 O O . ALA A 1 311 ? -5.346 1.188 -16.034 1.00 74.06 311 ALA A O 1
ATOM 2352 N N . GLY A 1 312 ? -4.459 2.809 -14.760 1.00 72.00 312 GLY A N 1
ATOM 2353 C CA . GLY A 1 312 ? -3.241 2.974 -15.543 1.00 72.00 312 GLY A CA 1
ATOM 2354 C C . GLY A 1 312 ? -2.404 1.697 -15.601 1.00 72.00 312 GLY A C 1
ATOM 2355 O O . GLY A 1 312 ? -1.950 1.313 -16.676 1.00 72.00 312 GLY A O 1
ATOM 2356 N N . SER A 1 313 ? -2.253 0.975 -14.486 1.00 70.81 313 SER A N 1
ATOM 2357 C CA . SER A 1 313 ? -1.520 -0.301 -14.467 1.00 70.81 313 SER A CA 1
ATOM 2358 C C . SER A 1 313 ? -2.146 -1.364 -15.381 1.00 70.81 313 SER A C 1
ATOM 2360 O O . SER A 1 313 ? -1.411 -2.125 -16.008 1.00 70.81 313 SER A O 1
ATOM 2362 N N . ALA A 1 314 ? -3.479 -1.378 -15.515 1.00 71.88 314 ALA A N 1
ATOM 2363 C CA . ALA A 1 314 ? -4.182 -2.252 -16.450 1.00 71.88 314 ALA A CA 1
ATOM 2364 C C . ALA A 1 314 ? -4.033 -1.787 -17.908 1.00 71.88 314 ALA A C 1
ATOM 2366 O O . ALA A 1 314 ? -3.917 -2.621 -18.798 1.00 71.88 314 ALA A O 1
ATOM 2367 N N . ALA A 1 315 ? -4.001 -0.474 -18.162 1.00 66.81 315 ALA A N 1
ATOM 2368 C CA . ALA A 1 315 ? -3.794 0.080 -19.501 1.00 66.81 315 ALA A CA 1
ATOM 2369 C C . ALA A 1 315 ? -2.356 -0.117 -20.023 1.00 66.81 315 ALA A C 1
ATOM 2371 O O . ALA A 1 315 ? -2.150 -0.270 -21.228 1.00 66.81 315 ALA A O 1
ATOM 2372 N N . TYR A 1 316 ? -1.361 -0.121 -19.130 1.00 61.69 316 TYR A N 1
ATOM 2373 C CA . TYR A 1 316 ? 0.042 -0.393 -19.463 1.00 61.69 316 TYR A CA 1
ATOM 2374 C C . TYR A 1 316 ? 0.359 -1.891 -19.663 1.00 61.69 316 TYR A C 1
ATOM 2376 O O . TYR A 1 316 ? 1.466 -2.212 -20.118 1.00 61.69 316 TYR A O 1
ATOM 2384 N N . ALA A 1 317 ? -0.565 -2.795 -19.316 1.00 56.28 317 ALA A N 1
ATOM 2385 C CA . ALA A 1 317 ? -0.413 -4.249 -19.417 1.00 56.28 317 ALA A CA 1
ATOM 2386 C C . ALA A 1 317 ? -0.927 -4.804 -20.761 1.00 56.28 317 ALA A C 1
ATOM 2388 O O . ALA A 1 317 ? -0.211 -5.642 -21.363 1.00 56.28 317 ALA A O 1
#